Protein AF-A0A8B6DHK3-F1 (afdb_monomer_lite)

Foldseek 3Di:
DDADPDDAAWDWDADVVVGDIDTFHQDCVVVQVVVVVVVPQKDKDWDKHAGPDDDDPPDDRIDTDIDMHHPPDFLVVVLVVCLCVVQVVCCVVPVHQWDWDAPPDDVGDIDTAGSHDDAAEAELQVQLCVQLVHHAPQLLCLQPPVNLVVLVVSCVVVVQDFDPPSHSLRSSVSSCLVRPLCPQAYKYKHFFAFCLNPLFFDADPPGPRTGQWIFIHHRSDTDDIDGGTDPDVVSSVVSVVVVVD

InterPro domains:
  IPR004364 Aminoacyl-tRNA synthetase, class II (D/K/N) [PF00152] (4-244)
  IPR006195 Aminoacyl-tRNA synthetase, class II [PS50862] (1-115)
  IPR018149 Lysyl-tRNA synthetase, class II, C-terminal [PR00982] (3-19)
  IPR018149 Lysyl-tRNA synthetase, class II, C-terminal [PR00982] (32-45)
  IPR018149 Lysyl-tRNA synthetase, class II, C-terminal [PR00982] (50-67)
  IPR018149 Lysyl-tRNA synthetase, class II, C-terminal [PR00982] (186-202)
  IPR045864 Class II Aminoacyl-tRNA synthetase/Biotinyl protein ligase (BPL) and lipoyl protein ligase (LPL) [G3DSA:3.30.930.10] (1-245)
  IPR045864 Class II Aminoacyl-tRNA synthetase/Biotinyl protein ligase (BPL) and lipoyl protein ligase (LPL) [SSF55681] (2-244)

Radius of gyration: 19.18 Å; chains: 1; bounding box: 49×53×52 Å

Structure (mmCIF, N/CA/C/O backbone):
data_AF-A0A8B6DHK3-F1
#
_entry.id   AF-A0A8B6DHK3-F1
#
loop_
_atom_site.group_PDB
_atom_site.id
_atom_site.type_symbol
_atom_site.label_atom_id
_atom_site.label_alt_id
_atom_site.label_comp_id
_atom_site.label_asym_id
_atom_site.label_entity_id
_atom_site.label_seq_id
_atom_site.pdbx_PDB_ins_code
_atom_site.Cartn_x
_atom_site.Cartn_y
_atom_site.Cartn_z
_atom_site.occupancy
_atom_site.B_iso_or_equiv
_atom_site.auth_seq_id
_atom_site.auth_comp_id
_atom_site.auth_asym_id
_atom_site.auth_atom_id
_atom_site.pdbx_PDB_model_num
ATOM 1 N N . MET A 1 1 ? 12.744 -17.572 -12.619 1.00 61.03 1 MET A N 1
ATOM 2 C CA . MET A 1 1 ? 11.650 -16.570 -12.526 1.00 61.03 1 MET A CA 1
ATOM 3 C C . MET A 1 1 ? 11.929 -15.711 -11.301 1.00 61.03 1 MET A C 1
ATOM 5 O O . MET A 1 1 ? 12.320 -16.294 -10.306 1.00 61.03 1 MET A O 1
ATOM 9 N N . ILE A 1 2 ? 11.825 -14.382 -11.365 1.00 83.19 2 ILE A N 1
ATOM 10 C CA . ILE A 1 2 ? 12.210 -13.482 -10.256 1.00 83.19 2 ILE A CA 1
ATOM 11 C C . ILE A 1 2 ? 10.930 -12.988 -9.554 1.00 83.19 2 ILE A C 1
ATOM 13 O O . ILE A 1 2 ? 9.993 -12.613 -10.262 1.00 83.19 2 ILE A O 1
ATOM 17 N N . PRO A 1 3 ? 10.847 -12.990 -8.210 1.00 83.62 3 PRO A N 1
ATOM 18 C CA . PRO A 1 3 ? 9.704 -12.431 -7.494 1.00 83.62 3 PRO A CA 1
ATOM 19 C C . PRO A 1 3 ? 9.700 -10.899 -7.616 1.00 83.62 3 PRO A C 1
ATOM 21 O O . PRO A 1 3 ? 10.748 -10.262 -7.545 1.00 83.62 3 PRO A O 1
ATOM 24 N N . GLY A 1 4 ? 8.524 -10.304 -7.800 1.00 89.31 4 GLY A N 1
ATOM 25 C CA . GLY A 1 4 ? 8.347 -8.859 -7.950 1.00 89.31 4 GLY A CA 1
ATOM 26 C C . GLY A 1 4 ? 6.909 -8.438 -7.655 1.00 89.31 4 GLY A C 1
ATOM 27 O O . GLY A 1 4 ? 6.074 -9.287 -7.352 1.00 89.31 4 GLY A O 1
ATOM 28 N N . GLY A 1 5 ? 6.633 -7.134 -7.718 1.00 86.19 5 GLY A N 1
ATOM 29 C CA . GLY A 1 5 ? 5.327 -6.554 -7.360 1.00 86.19 5 GLY A CA 1
ATOM 30 C C . GLY A 1 5 ? 5.178 -6.178 -5.879 1.00 86.19 5 GLY A C 1
ATOM 31 O O . GLY A 1 5 ? 4.236 -5.511 -5.493 1.00 86.19 5 GLY A O 1
ATOM 32 N N . ALA A 1 6 ? 6.123 -6.559 -5.019 1.00 88.19 6 ALA A N 1
ATOM 33 C CA . ALA A 1 6 ? 6.160 -6.091 -3.636 1.00 88.19 6 ALA A CA 1
ATOM 34 C C . ALA A 1 6 ? 7.588 -6.129 -3.085 1.00 88.19 6 ALA A C 1
ATOM 36 O O . ALA A 1 6 ? 8.413 -6.942 -3.512 1.00 88.19 6 ALA A O 1
ATOM 37 N N . THR A 1 7 ? 7.868 -5.273 -2.102 1.00 87.88 7 THR A N 1
ATOM 38 C CA . THR A 1 7 ? 9.112 -5.318 -1.321 1.00 87.88 7 THR A CA 1
ATOM 39 C C . THR A 1 7 ? 8.941 -6.325 -0.187 1.00 87.88 7 THR A C 1
ATOM 41 O O . THR A 1 7 ? 8.488 -5.963 0.893 1.00 87.88 7 THR A O 1
ATOM 44 N N . ALA A 1 8 ? 9.275 -7.591 -0.436 1.00 90.81 8 ALA A N 1
ATOM 45 C CA . ALA A 1 8 ? 9.157 -8.661 0.552 1.00 90.81 8 ALA A CA 1
ATOM 46 C C . ALA A 1 8 ? 10.231 -9.734 0.354 1.00 90.81 8 ALA A C 1
ATOM 48 O O . ALA A 1 8 ? 10.734 -9.929 -0.757 1.00 90.81 8 ALA A O 1
ATOM 49 N N . LYS A 1 9 ? 10.570 -10.465 1.421 1.00 92.75 9 LYS A N 1
ATOM 50 C CA . LYS A 1 9 ? 11.506 -11.596 1.321 1.00 92.75 9 LYS A CA 1
ATOM 51 C C . LYS A 1 9 ? 10.775 -12.826 0.755 1.00 92.75 9 LYS A C 1
ATOM 53 O O . LYS A 1 9 ? 9.812 -13.278 1.369 1.00 92.75 9 LYS A O 1
ATOM 58 N N . PRO A 1 10 ? 11.202 -13.413 -0.377 1.00 96.19 10 PRO A N 1
ATOM 59 C CA . PRO A 1 10 ? 10.495 -14.538 -0.987 1.00 96.19 10 PRO A CA 1
ATOM 60 C C . PRO A 1 10 ? 10.858 -15.889 -0.344 1.00 96.19 10 PRO A C 1
ATOM 62 O O . PRO A 1 10 ? 11.936 -16.063 0.234 1.00 96.19 10 PRO A O 1
ATOM 65 N N . PHE A 1 11 ? 9.982 -16.883 -0.512 1.00 97.31 11 PHE A N 1
ATOM 66 C CA . PHE A 1 11 ? 10.352 -18.297 -0.374 1.00 97.31 11 PHE A CA 1
ATOM 67 C C . PHE A 1 11 ? 11.024 -18.796 -1.657 1.00 97.31 11 PHE A C 1
ATOM 69 O O . PHE A 1 11 ? 10.623 -18.402 -2.752 1.00 97.31 11 PHE A O 1
ATOM 76 N N . ILE A 1 12 ? 12.013 -19.680 -1.514 1.00 97.75 12 ILE A N 1
ATOM 77 C CA . ILE A 1 12 ? 12.798 -20.255 -2.615 1.00 97.75 12 ILE A CA 1
ATOM 78 C C . ILE A 1 12 ? 12.550 -21.765 -2.652 1.00 97.75 12 ILE A C 1
ATOM 80 O O . ILE A 1 12 ? 12.524 -22.411 -1.605 1.00 97.75 12 ILE A O 1
ATOM 84 N N . THR A 1 13 ? 12.363 -22.319 -3.845 1.00 97.69 13 THR A N 1
ATOM 85 C CA . THR A 1 13 ? 12.215 -23.757 -4.105 1.00 97.69 13 THR A CA 1
ATOM 86 C C . THR A 1 13 ? 12.978 -24.144 -5.375 1.00 97.69 13 THR A C 1
ATOM 88 O O . THR A 1 13 ? 13.437 -23.269 -6.105 1.00 97.69 13 THR A O 1
ATOM 91 N N . HIS A 1 14 ? 13.110 -25.439 -5.658 1.00 98.00 14 HIS A N 1
ATOM 92 C CA . HIS A 1 14 ? 13.874 -25.952 -6.796 1.00 98.00 14 HIS A CA 1
ATOM 93 C C . HIS A 1 14 ? 13.017 -26.856 -7.687 1.00 98.00 14 HIS A C 1
ATOM 95 O O . HIS A 1 14 ? 12.306 -27.734 -7.197 1.00 98.00 14 HIS A O 1
ATOM 101 N N . HIS A 1 15 ? 13.089 -26.657 -9.004 1.00 97.94 15 HIS A N 1
ATOM 102 C CA . HIS A 1 15 ? 12.425 -27.518 -9.979 1.00 97.94 15 HIS A CA 1
ATOM 103 C C . HIS A 1 15 ? 13.409 -28.559 -10.524 1.00 97.94 15 HIS A C 1
ATOM 105 O O . HIS A 1 15 ? 14.250 -28.222 -11.352 1.00 97.94 15 HIS A O 1
ATOM 111 N N . ASN A 1 16 ? 13.247 -29.830 -10.140 1.00 98.06 16 ASN A N 1
ATOM 112 C CA . ASN A 1 16 ? 1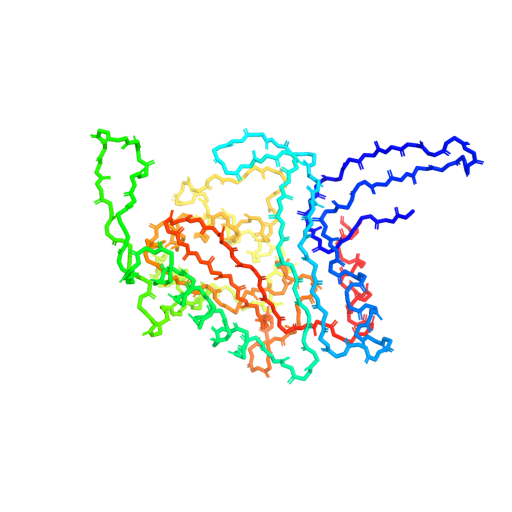4.187 -30.911 -10.477 1.00 98.06 16 ASN A CA 1
ATOM 113 C C . ASN A 1 16 ? 14.428 -31.072 -11.990 1.00 98.06 16 ASN A C 1
ATOM 115 O O . ASN A 1 16 ? 15.571 -31.026 -12.430 1.00 98.06 16 ASN A O 1
ATOM 119 N N . ASP A 1 17 ? 13.367 -31.199 -12.797 1.00 98.06 17 ASP A N 1
ATOM 120 C CA . ASP A 1 17 ? 13.539 -31.494 -14.233 1.00 98.06 17 ASP A CA 1
ATOM 121 C C . ASP A 1 17 ? 14.140 -30.327 -15.032 1.00 98.06 17 ASP A C 1
ATOM 123 O O . ASP A 1 17 ? 14.891 -30.539 -15.981 1.00 98.06 17 ASP A O 1
ATOM 127 N N . LEU A 1 18 ? 13.816 -29.086 -14.651 1.00 97.25 18 LEU A N 1
ATOM 12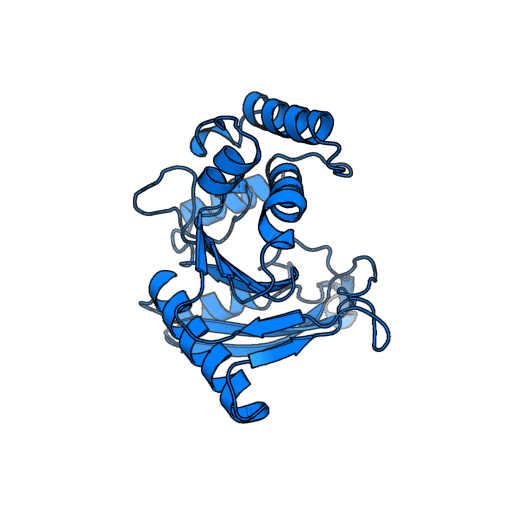8 C CA . LEU A 1 18 ? 14.346 -27.870 -15.276 1.00 97.25 18 LEU A CA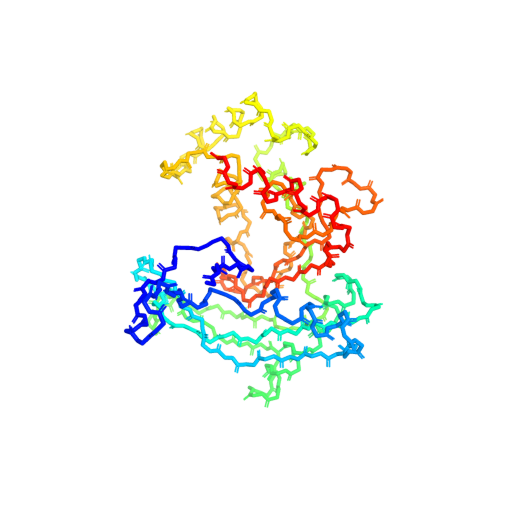 1
ATOM 129 C C . LEU A 1 18 ? 15.673 -27.419 -14.654 1.00 97.25 18 LEU A C 1
ATOM 131 O O . LEU A 1 18 ? 16.282 -26.479 -15.161 1.00 97.25 18 LEU A O 1
ATOM 135 N N . ASN A 1 19 ? 16.101 -28.073 -13.569 1.00 96.94 19 ASN A N 1
ATOM 136 C CA . ASN A 1 19 ? 17.300 -27.770 -12.795 1.00 96.94 19 ASN A CA 1
ATOM 137 C C . ASN A 1 19 ? 17.470 -26.262 -12.531 1.00 96.94 19 ASN A C 1
ATOM 139 O O . ASN A 1 19 ? 18.494 -25.661 -12.865 1.00 96.94 19 ASN A O 1
ATOM 143 N N . MET A 1 20 ? 16.431 -25.627 -11.984 1.00 97.62 20 MET A N 1
ATOM 144 C CA . MET A 1 20 ? 16.441 -24.190 -11.711 1.00 97.62 20 MET A CA 1
ATOM 145 C C . MET A 1 20 ? 15.669 -23.826 -10.447 1.00 97.62 20 MET A C 1
ATOM 147 O O . MET A 1 20 ? 14.660 -24.453 -10.109 1.00 97.62 20 MET A O 1
ATOM 151 N N . ASP A 1 21 ? 16.115 -22.754 -9.797 1.00 97.69 21 ASP A N 1
ATOM 152 C CA . ASP A 1 21 ? 15.425 -22.194 -8.643 1.00 97.69 21 ASP A CA 1
ATOM 153 C C . ASP A 1 21 ? 14.210 -21.362 -9.070 1.00 97.69 21 ASP A C 1
ATOM 155 O O . ASP A 1 21 ? 14.213 -20.598 -10.047 1.00 97.69 21 ASP A O 1
ATOM 159 N N . LEU A 1 22 ? 13.148 -21.519 -8.293 1.00 97.69 22 LEU A N 1
ATOM 160 C CA . LEU A 1 22 ? 11.893 -20.803 -8.400 1.00 97.69 22 LEU A CA 1
ATOM 161 C C . LEU A 1 22 ? 11.585 -20.114 -7.078 1.00 97.69 22 LEU A C 1
ATOM 163 O O . LEU A 1 22 ? 12.048 -20.506 -6.009 1.00 97.69 22 LEU A O 1
ATOM 167 N N . TYR A 1 23 ? 10.760 -19.082 -7.165 1.00 97.94 23 TYR A N 1
ATOM 168 C CA . TYR A 1 23 ? 10.360 -18.288 -6.020 1.00 97.94 23 TYR A CA 1
ATOM 169 C C . TYR A 1 23 ? 8.845 -18.290 -5.938 1.00 97.94 23 TYR A C 1
ATOM 171 O O . TYR A 1 23 ? 8.166 -18.120 -6.954 1.00 97.94 23 TYR A O 1
ATOM 179 N N . MET A 1 24 ? 8.318 -18.458 -4.730 1.00 97.94 24 MET A N 1
ATOM 180 C CA . MET A 1 24 ? 6.892 -18.255 -4.499 1.00 97.94 24 MET A CA 1
ATOM 181 C C . MET A 1 24 ? 6.584 -16.765 -4.649 1.00 97.94 24 MET A C 1
ATOM 183 O O . MET A 1 24 ? 7.363 -15.916 -4.207 1.00 97.94 24 MET A O 1
ATOM 187 N N . ARG A 1 25 ? 5.469 -16.437 -5.307 1.00 97.69 25 ARG A N 1
ATOM 188 C CA . ARG A 1 25 ? 5.118 -15.042 -5.596 1.00 97.69 25 ARG A CA 1
ATOM 189 C C . ARG A 1 25 ? 4.855 -14.246 -4.315 1.00 97.69 25 ARG A C 1
ATOM 191 O O . ARG A 1 25 ? 4.236 -14.752 -3.379 1.00 97.69 25 ARG A O 1
ATOM 198 N N . VAL A 1 26 ? 5.270 -12.983 -4.334 1.00 97.44 26 VAL A N 1
ATOM 199 C CA . VAL A 1 26 ? 4.975 -11.995 -3.282 1.00 97.44 26 VAL A CA 1
ATOM 200 C C . VAL A 1 26 ? 3.795 -11.084 -3.652 1.00 97.44 26 VAL A C 1
ATOM 202 O O . VAL A 1 26 ? 3.167 -10.537 -2.749 1.00 97.44 26 VAL A O 1
ATOM 205 N N . ALA A 1 27 ? 3.511 -10.948 -4.955 1.00 97.88 27 ALA A N 1
ATOM 206 C CA . ALA A 1 27 ? 2.349 -10.288 -5.553 1.00 97.88 27 ALA A CA 1
ATOM 207 C C . ALA A 1 27 ? 2.187 -10.732 -7.034 1.00 97.88 27 ALA A C 1
ATOM 209 O O . ALA A 1 27 ? 3.185 -11.103 -7.668 1.00 97.88 27 ALA A O 1
ATOM 210 N N . PRO A 1 28 ? 0.970 -10.720 -7.614 1.00 98.25 28 PRO A N 1
ATOM 211 C CA . PRO A 1 28 ? 0.718 -10.938 -9.040 1.00 98.25 28 PRO A CA 1
ATOM 212 C C . PRO A 1 28 ? 0.874 -9.680 -9.920 1.00 98.25 28 PRO A C 1
ATOM 214 O O . PRO A 1 28 ? 0.887 -9.823 -11.144 1.00 98.25 28 PRO A O 1
ATOM 217 N N . GLU A 1 29 ? 1.029 -8.484 -9.341 1.00 98.25 29 GLU A N 1
ATOM 218 C CA . GLU A 1 29 ? 1.117 -7.171 -10.012 1.00 98.25 29 GLU A CA 1
ATOM 219 C C . GLU A 1 29 ? 1.762 -7.161 -11.411 1.00 98.25 29 GLU A C 1
ATOM 221 O O . GLU A 1 29 ? 1.163 -6.689 -12.383 1.00 98.25 29 GLU A O 1
ATOM 226 N N . LEU A 1 30 ? 2.996 -7.664 -11.549 1.00 97.38 30 LEU A N 1
ATOM 227 C CA . LEU A 1 30 ? 3.727 -7.570 -12.819 1.00 97.38 30 LEU A CA 1
ATOM 228 C C . LEU A 1 30 ? 3.030 -8.357 -13.938 1.00 97.38 30 LEU A C 1
ATOM 230 O O . LEU A 1 30 ? 3.028 -7.920 -15.088 1.00 97.38 30 LEU A O 1
ATOM 234 N N . TYR A 1 31 ? 2.413 -9.493 -13.606 1.00 98.31 31 TYR A N 1
ATOM 235 C CA . TYR A 1 31 ? 1.660 -10.301 -14.562 1.00 98.31 31 TYR A CA 1
ATOM 236 C C . TYR A 1 31 ? 0.355 -9.627 -14.963 1.00 98.31 31 TYR A C 1
ATOM 238 O O . TYR A 1 31 ? 0.039 -9.579 -16.150 1.00 98.31 31 TYR A O 1
ATOM 246 N N . LEU A 1 32 ? -0.367 -9.050 -14.002 1.00 98.50 32 LEU A N 1
ATOM 247 C CA . LEU A 1 32 ? -1.616 -8.348 -14.283 1.00 98.50 32 LEU A CA 1
ATOM 248 C C . LEU A 1 32 ? -1.377 -7.131 -15.191 1.00 98.50 32 LEU A C 1
ATOM 250 O O . LEU A 1 32 ? -2.106 -6.947 -16.165 1.00 98.50 32 LEU A O 1
ATOM 254 N N . LYS A 1 33 ? -0.281 -6.384 -14.992 1.00 98.12 33 LYS A N 1
ATOM 255 C CA . LYS A 1 33 ? 0.143 -5.333 -15.935 1.00 98.12 33 LYS A CA 1
ATOM 256 C C . LYS A 1 33 ? 0.448 -5.858 -17.335 1.00 98.12 33 LYS A C 1
ATOM 258 O O . LYS A 1 33 ? 0.070 -5.218 -18.313 1.00 98.12 33 LYS A O 1
ATOM 263 N N . MET A 1 34 ? 1.110 -7.011 -17.460 1.00 98.44 34 MET A N 1
ATOM 264 C CA . MET A 1 34 ? 1.367 -7.619 -18.772 1.00 98.44 34 MET A CA 1
ATOM 265 C C . MET A 1 34 ? 0.069 -8.014 -19.494 1.00 98.44 34 MET A C 1
ATOM 267 O O . MET A 1 34 ? -0.007 -7.861 -20.711 1.00 98.44 34 MET A O 1
ATOM 271 N N . LEU A 1 35 ? -0.966 -8.458 -18.770 1.00 98.75 35 LEU A N 1
ATOM 272 C CA . LEU A 1 35 ? -2.288 -8.726 -19.356 1.00 98.75 35 LEU A CA 1
ATOM 273 C C . LEU A 1 35 ? -2.958 -7.445 -19.870 1.00 98.75 35 LEU A C 1
ATOM 275 O O . LEU A 1 35 ? -3.509 -7.449 -20.971 1.00 98.75 35 LEU A O 1
ATOM 279 N N . VAL A 1 36 ? -2.854 -6.341 -19.123 1.00 98.62 36 VAL A N 1
ATOM 280 C CA . VAL A 1 36 ? -3.343 -5.026 -19.574 1.00 98.62 36 VAL A CA 1
ATOM 281 C C . VAL A 1 36 ? -2.598 -4.567 -20.830 1.00 98.62 36 VAL A C 1
ATOM 283 O O . VAL A 1 36 ? -3.234 -4.141 -21.789 1.00 98.62 36 VAL A O 1
ATOM 286 N N . VAL A 1 37 ? -1.269 -4.731 -20.887 1.00 98.25 37 VAL A N 1
ATOM 287 C CA . VAL A 1 37 ? -0.482 -4.487 -22.116 1.00 98.25 37 VAL A CA 1
ATOM 288 C C . VAL A 1 37 ? -0.978 -5.357 -23.278 1.00 98.25 37 VAL A C 1
ATOM 290 O O . VAL A 1 37 ? -1.020 -4.895 -24.415 1.00 98.25 37 VAL A O 1
ATOM 293 N N . GLY A 1 38 ? -1.389 -6.595 -22.995 1.00 98.50 38 GLY A N 1
ATOM 294 C CA . GLY A 1 38 ? -1.998 -7.514 -23.958 1.00 98.50 38 GLY A CA 1
ATOM 295 C C . GLY A 1 38 ? -3.417 -7.144 -24.414 1.00 98.50 38 GLY A C 1
ATOM 296 O O . GLY A 1 38 ? -3.973 -7.856 -25.247 1.00 98.50 38 GLY A O 1
ATOM 297 N N . GLY A 1 39 ? -4.003 -6.057 -23.900 1.00 98.31 39 GLY A N 1
ATOM 298 C CA . GLY A 1 39 ? -5.329 -5.561 -24.281 1.00 98.31 39 GLY A CA 1
ATOM 299 C C . GLY A 1 39 ? -6.472 -5.996 -23.359 1.00 98.31 39 GLY A C 1
ATOM 300 O O . GLY A 1 39 ? -7.636 -5.786 -23.693 1.00 98.31 39 GLY A O 1
ATOM 301 N N . MET A 1 40 ? -6.180 -6.609 -22.207 1.00 98.56 40 MET A N 1
ATOM 302 C CA . MET A 1 40 ? -7.197 -6.901 -21.192 1.00 98.56 40 MET A CA 1
ATOM 303 C C . MET A 1 40 ? -7.362 -5.701 -20.255 1.00 98.56 40 MET A C 1
ATOM 305 O O . MET A 1 40 ? -6.731 -5.636 -19.204 1.00 98.56 40 MET A O 1
ATOM 309 N N . ASP A 1 41 ? -8.226 -4.754 -20.627 1.00 98.62 41 ASP A N 1
ATOM 310 C CA . ASP A 1 41 ? -8.368 -3.460 -19.935 1.00 98.62 41 ASP A CA 1
ATOM 311 C C . ASP A 1 41 ? -8.730 -3.556 -18.448 1.00 98.62 41 ASP A C 1
ATOM 313 O O . ASP A 1 41 ? -8.465 -2.628 -17.687 1.00 98.62 41 ASP A O 1
ATOM 317 N N . ARG A 1 42 ? -9.382 -4.640 -18.018 1.00 98.69 42 ARG A N 1
ATOM 318 C CA . ARG A 1 42 ? -9.773 -4.852 -16.620 1.00 98.69 42 ARG A CA 1
ATOM 319 C C . ARG A 1 42 ? -9.532 -6.298 -16.234 1.00 98.69 42 ARG A C 1
ATOM 321 O O . ARG A 1 42 ? -10.181 -7.196 -16.766 1.00 98.69 42 ARG A O 1
ATOM 328 N N . VAL A 1 43 ? -8.620 -6.510 -15.297 1.00 98.75 43 VAL A N 1
ATOM 329 C CA . VAL A 1 43 ? -8.271 -7.834 -14.772 1.00 98.75 43 VAL A CA 1
ATOM 330 C C . VAL A 1 43 ? -8.246 -7.787 -13.256 1.00 98.75 43 VAL A C 1
ATOM 332 O O . VAL A 1 43 ? -7.904 -6.759 -12.679 1.00 98.75 43 VAL A O 1
ATOM 335 N N . TYR A 1 44 ? -8.601 -8.891 -12.609 1.00 98.81 44 TYR A N 1
ATOM 336 C CA . TYR A 1 44 ? -8.418 -9.052 -11.175 1.00 98.81 44 TYR A CA 1
ATOM 337 C C . TYR A 1 44 ? -8.039 -10.492 -10.844 1.00 98.81 44 TYR A C 1
ATOM 339 O O . TYR A 1 44 ? -8.375 -11.417 -11.585 1.00 98.81 44 TYR A O 1
ATOM 347 N N . GLU A 1 45 ? -7.364 -10.678 -9.718 1.00 98.81 45 GLU A N 1
ATOM 348 C CA . GLU A 1 45 ? -7.076 -11.985 -9.149 1.00 98.81 45 GLU A CA 1
ATOM 349 C C . GLU A 1 45 ? -7.294 -11.947 -7.634 1.00 98.81 45 GLU A C 1
ATOM 351 O O . GLU A 1 45 ? -6.787 -11.059 -6.950 1.00 98.81 45 GLU A O 1
ATOM 356 N N . ILE A 1 46 ? -8.017 -12.941 -7.110 1.00 98.81 46 ILE A N 1
ATOM 357 C CA . ILE A 1 46 ? -8.052 -13.245 -5.677 1.00 98.81 46 ILE A CA 1
ATOM 358 C C . ILE A 1 46 ? -7.209 -14.496 -5.460 1.00 98.81 46 ILE A C 1
ATOM 360 O O . ILE A 1 46 ? -7.552 -15.566 -5.965 1.00 98.81 46 ILE A O 1
ATOM 364 N N . GLY A 1 47 ? -6.107 -14.381 -4.723 1.00 98.56 47 GLY A N 1
ATOM 365 C CA . GLY A 1 47 ? -5.153 -15.480 -4.622 1.00 98.56 47 GLY A CA 1
ATOM 366 C C . GLY A 1 47 ? -4.175 -15.372 -3.461 1.00 98.56 47 GLY A C 1
ATOM 367 O O . GLY A 1 47 ? -4.058 -14.340 -2.802 1.00 98.56 47 GLY A O 1
ATOM 368 N N . ARG A 1 48 ? -3.468 -16.480 -3.212 1.00 98.56 48 ARG A N 1
ATOM 369 C CA . ARG A 1 48 ? -2.453 -16.588 -2.158 1.00 98.56 48 ARG A CA 1
ATOM 370 C C . ARG A 1 48 ? -1.162 -15.874 -2.566 1.00 98.56 48 ARG A C 1
ATOM 372 O O . ARG A 1 48 ? -0.704 -16.051 -3.698 1.00 98.56 48 ARG A O 1
ATOM 379 N N . GLN A 1 49 ? -0.580 -15.130 -1.634 1.00 98.44 49 GLN A N 1
ATOM 380 C CA . GLN A 1 49 ? 0.763 -14.550 -1.690 1.00 98.44 49 GLN A CA 1
ATOM 381 C C . GLN A 1 49 ? 1.619 -15.168 -0.585 1.00 98.44 49 GLN A C 1
ATOM 383 O O . GLN A 1 49 ? 1.075 -15.618 0.425 1.00 98.44 49 GLN A O 1
ATOM 388 N N . PHE A 1 50 ? 2.939 -15.188 -0.769 1.00 98.31 50 PHE A N 1
ATOM 389 C CA . PHE A 1 50 ? 3.868 -15.841 0.151 1.00 98.31 50 PHE A CA 1
ATOM 390 C C . PHE A 1 50 ? 5.015 -14.900 0.519 1.00 98.31 50 PHE A C 1
ATOM 392 O O . PHE A 1 50 ? 5.735 -14.428 -0.362 1.00 98.31 50 PHE A O 1
ATOM 399 N N . ARG A 1 51 ? 5.219 -14.651 1.816 1.00 97.81 51 ARG A N 1
ATOM 400 C CA . ARG A 1 51 ? 6.311 -13.816 2.338 1.00 97.81 51 ARG A CA 1
ATOM 401 C C . ARG A 1 51 ? 7.055 -14.554 3.446 1.00 97.81 51 ARG A C 1
ATOM 403 O O . ARG A 1 51 ? 6.463 -15.011 4.418 1.00 97.81 51 ARG A O 1
ATOM 410 N N . ASN A 1 52 ? 8.365 -14.689 3.283 1.00 96.44 52 ASN A N 1
ATOM 411 C CA . ASN A 1 52 ? 9.262 -15.366 4.216 1.00 96.44 52 ASN A CA 1
ATOM 412 C C . ASN A 1 52 ? 9.719 -14.388 5.309 1.00 96.44 52 ASN A C 1
ATOM 414 O O . ASN A 1 52 ? 10.883 -13.980 5.370 1.00 96.44 52 ASN A O 1
ATOM 418 N N . GLU A 1 53 ? 8.752 -13.960 6.112 1.00 92.19 53 GLU A N 1
ATOM 419 C CA . GLU A 1 53 ? 8.867 -12.920 7.135 1.00 92.19 53 GLU A CA 1
ATOM 420 C C . GLU A 1 53 ? 8.431 -13.463 8.509 1.00 92.19 53 GLU A C 1
ATOM 422 O O . GLU A 1 53 ? 8.120 -14.647 8.654 1.00 92.19 53 GLU A O 1
ATOM 427 N N . GLY A 1 54 ? 8.495 -12.621 9.543 1.00 91.50 54 GLY A N 1
ATOM 428 C CA . GLY A 1 54 ? 8.046 -12.986 10.888 1.00 91.50 54 GLY A CA 1
ATOM 429 C C . GLY A 1 54 ? 6.525 -13.146 10.974 1.00 91.50 54 GLY A C 1
ATOM 430 O O . GLY A 1 54 ? 5.792 -12.634 10.133 1.00 91.50 54 GLY A O 1
ATOM 431 N N . ILE A 1 55 ? 6.066 -13.850 12.009 1.00 96.50 55 ILE A N 1
ATOM 432 C CA . ILE A 1 55 ? 4.641 -14.013 12.322 1.00 96.50 55 ILE A CA 1
ATOM 433 C C . ILE A 1 55 ? 4.288 -13.074 13.474 1.00 96.50 55 ILE A C 1
ATOM 435 O O . ILE A 1 55 ? 4.979 -13.067 14.494 1.00 96.50 55 ILE A O 1
ATOM 439 N N . ASP A 1 56 ? 3.200 -12.325 13.323 1.00 94.50 56 ASP A N 1
ATOM 440 C CA . ASP A 1 56 ? 2.598 -11.513 14.382 1.00 94.50 56 ASP A CA 1
ATOM 441 C C . ASP A 1 56 ? 1.064 -11.483 14.236 1.00 94.50 56 ASP A C 1
ATOM 443 O O . ASP A 1 56 ? 0.490 -12.273 13.489 1.00 94.50 56 ASP A O 1
ATOM 447 N N . LEU A 1 57 ? 0.381 -10.594 14.965 1.00 94.75 57 LEU A N 1
ATOM 448 C CA . LEU A 1 57 ? -1.086 -10.481 14.957 1.00 94.75 57 LEU A CA 1
ATOM 449 C C . LEU A 1 57 ? -1.686 -10.161 13.576 1.00 94.75 57 LEU A C 1
ATOM 451 O O . LEU A 1 57 ? -2.881 -10.357 13.369 1.00 94.75 57 LEU A O 1
ATOM 455 N N . THR A 1 58 ? -0.878 -9.644 12.654 1.00 94.00 58 THR A N 1
ATOM 456 C CA . THR A 1 58 ? -1.286 -9.172 11.326 1.00 94.00 58 THR A CA 1
ATOM 457 C C . THR A 1 58 ? -0.519 -9.826 10.177 1.00 94.00 58 THR A C 1
ATOM 459 O O . THR A 1 58 ? -0.907 -9.657 9.024 1.00 94.00 58 THR A O 1
ATOM 462 N N . HIS A 1 59 ? 0.523 -10.611 10.465 1.00 96.56 59 HIS A N 1
ATOM 463 C CA . HIS A 1 59 ? 1.372 -11.237 9.453 1.00 96.56 59 HIS A CA 1
ATOM 464 C C . HIS A 1 59 ? 1.346 -12.764 9.549 1.00 96.56 59 HIS A C 1
ATOM 466 O O . HIS A 1 59 ? 1.752 -13.352 10.551 1.00 96.56 59 HIS A O 1
ATOM 472 N N . ASN A 1 60 ? 0.920 -13.406 8.457 1.00 97.31 60 ASN A N 1
ATOM 473 C CA . ASN A 1 60 ? 1.047 -14.845 8.237 1.00 97.31 60 ASN A CA 1
ATOM 474 C C . ASN A 1 60 ? 1.917 -15.096 6.988 1.00 97.31 60 ASN A C 1
ATOM 476 O O . ASN A 1 60 ? 1.792 -14.338 6.022 1.00 97.31 60 ASN A O 1
ATOM 480 N N . PRO A 1 61 ? 2.757 -16.153 6.941 1.00 97.19 61 PRO A N 1
ATOM 481 C CA . PRO A 1 61 ? 3.678 -16.375 5.819 1.00 97.19 61 PRO A CA 1
ATOM 482 C C . PRO A 1 61 ? 2.983 -16.605 4.475 1.00 97.19 61 PRO A C 1
ATOM 484 O O . PRO A 1 61 ? 3.590 -16.436 3.417 1.00 97.19 61 PRO A O 1
ATOM 487 N N . GLU A 1 62 ? 1.706 -16.978 4.514 1.00 98.12 62 GLU A N 1
ATOM 488 C CA . GLU A 1 62 ? 0.831 -17.005 3.354 1.00 98.12 62 GLU A CA 1
ATOM 489 C C . GLU A 1 62 ? -0.485 -16.264 3.638 1.00 98.12 62 GLU A C 1
ATOM 491 O O . GLU A 1 62 ? -1.103 -16.436 4.685 1.00 98.12 62 GLU A O 1
ATOM 496 N N . PHE A 1 63 ? -0.942 -15.424 2.720 1.00 98.50 63 PHE A N 1
ATOM 497 C CA . PHE A 1 63 ? -2.148 -14.610 2.922 1.00 98.50 63 PHE A CA 1
ATOM 498 C C . PHE A 1 63 ? -2.846 -14.337 1.595 1.00 98.50 63 PHE A C 1
ATOM 500 O O . PHE A 1 63 ? -2.269 -14.526 0.525 1.00 98.50 63 PHE A O 1
ATOM 507 N N . THR A 1 64 ? -4.118 -13.957 1.649 1.00 98.69 64 THR A N 1
ATOM 508 C CA . THR A 1 64 ? -4.937 -13.780 0.445 1.00 98.69 64 THR A CA 1
ATOM 509 C C . THR A 1 64 ? -5.087 -12.302 0.134 1.00 98.69 64 THR A C 1
ATOM 511 O O . THR A 1 64 ? -5.462 -11.530 1.012 1.00 98.69 64 THR A O 1
ATOM 514 N N . THR A 1 65 ? -4.828 -11.925 -1.114 1.00 98.81 65 THR A N 1
ATOM 515 C CA . THR A 1 65 ? -5.068 -10.571 -1.625 1.00 98.81 65 THR A CA 1
ATOM 516 C C . THR A 1 65 ? -6.079 -10.610 -2.761 1.00 98.81 65 THR A C 1
ATOM 518 O O . THR A 1 65 ? -6.270 -11.649 -3.396 1.00 98.81 65 THR A O 1
ATOM 521 N N . CYS A 1 66 ? -6.730 -9.472 -2.999 1.00 98.75 66 CYS A N 1
ATOM 522 C CA . CYS A 1 66 ? -7.461 -9.185 -4.224 1.00 98.75 66 CYS A CA 1
ATOM 523 C C . CYS A 1 66 ? -6.739 -8.033 -4.923 1.00 98.75 66 CYS A C 1
ATOM 525 O O . CYS A 1 66 ? -6.784 -6.907 -4.436 1.00 98.75 66 CYS A O 1
ATOM 527 N N . GLU A 1 67 ? -6.089 -8.306 -6.050 1.00 98.81 67 GLU A N 1
ATOM 528 C CA . GLU A 1 67 ? -5.455 -7.275 -6.875 1.00 98.81 67 GLU A CA 1
ATOM 529 C C . GLU A 1 67 ? -6.245 -7.106 -8.164 1.00 98.81 67 GLU A C 1
ATOM 531 O O . GLU A 1 67 ? -6.616 -8.094 -8.795 1.00 98.81 67 GLU A O 1
ATOM 536 N N . PHE A 1 68 ? -6.506 -5.861 -8.560 1.00 98.75 68 PHE A N 1
ATOM 537 C CA . PHE A 1 68 ? -7.124 -5.554 -9.842 1.00 98.75 68 PHE A CA 1
ATOM 538 C C . PHE A 1 68 ? -6.385 -4.425 -10.548 1.00 98.75 68 PHE A C 1
ATOM 540 O O . PHE A 1 68 ? -5.830 -3.532 -9.916 1.00 98.75 68 PHE A O 1
ATOM 547 N N . TYR A 1 69 ? -6.414 -4.471 -11.874 1.00 98.81 69 TYR A N 1
ATOM 548 C CA . TYR A 1 69 ? -5.828 -3.469 -12.750 1.00 98.81 69 TYR A CA 1
ATOM 549 C C . TYR A 1 69 ? -6.900 -2.975 -13.704 1.00 98.81 69 TYR A C 1
ATOM 551 O O . TYR A 1 69 ? -7.682 -3.766 -14.238 1.00 98.81 69 TYR A O 1
ATOM 559 N N . MET A 1 70 ? -6.940 -1.661 -13.902 1.00 98.81 70 MET A N 1
ATOM 560 C CA . MET A 1 70 ? -7.962 -0.987 -14.690 1.00 98.81 70 MET A CA 1
ATOM 561 C C . MET A 1 70 ? -7.305 0.046 -15.602 1.00 98.81 70 MET A C 1
ATOM 563 O O . MET A 1 70 ? -6.832 1.086 -15.149 1.00 98.81 70 MET A O 1
ATOM 567 N N . ALA A 1 71 ? -7.268 -0.246 -16.900 1.00 98.69 71 ALA A N 1
ATOM 568 C CA . ALA A 1 71 ? -6.810 0.686 -17.914 1.00 98.69 71 ALA A CA 1
ATOM 569 C C . ALA A 1 71 ? -7.652 1.970 -17.885 1.00 98.69 71 ALA A C 1
ATOM 571 O O . ALA A 1 71 ? -8.857 1.941 -17.621 1.00 98.69 71 ALA A O 1
ATOM 572 N N . TYR A 1 72 ? -6.997 3.090 -18.192 1.00 98.44 72 TYR A N 1
ATOM 573 C CA . TYR A 1 72 ? -7.589 4.432 -18.259 1.00 98.44 72 TYR A CA 1
ATOM 574 C C . TYR A 1 72 ? -8.084 5.020 -16.927 1.00 98.44 72 TYR A C 1
ATOM 576 O O . TYR A 1 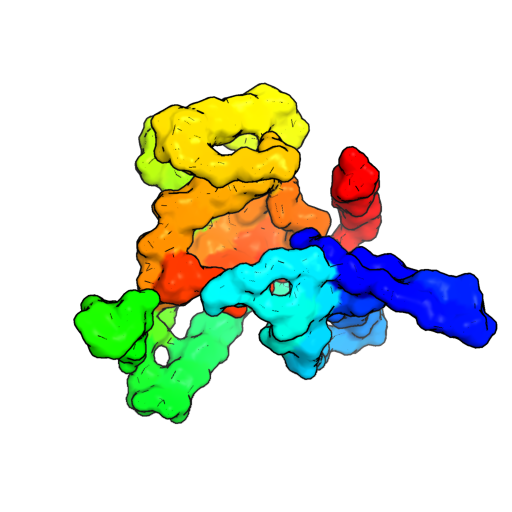72 ? -8.649 6.109 -16.949 1.00 98.44 72 TYR A O 1
ATOM 584 N N . ALA A 1 73 ? -7.853 4.346 -15.797 1.00 98.75 73 ALA A N 1
ATOM 585 C CA . ALA A 1 73 ? -8.104 4.883 -14.463 1.00 98.75 73 ALA A CA 1
ATOM 586 C C . ALA A 1 73 ? -6.830 5.484 -13.851 1.00 98.75 73 ALA A C 1
ATOM 588 O O . ALA A 1 73 ? -5.714 5.037 -14.142 1.00 98.75 73 ALA A O 1
ATOM 589 N N . ASP A 1 74 ? -6.999 6.471 -12.975 1.00 98.75 74 ASP A N 1
ATOM 590 C CA . ASP A 1 74 ? -5.952 6.947 -12.071 1.00 98.75 74 ASP A CA 1
ATOM 591 C C . ASP A 1 74 ? -6.302 6.670 -10.597 1.00 98.75 74 ASP A C 1
ATOM 593 O O . ASP A 1 74 ? -7.377 6.168 -10.260 1.00 98.75 74 ASP A O 1
ATOM 597 N N . TYR A 1 75 ? -5.374 6.960 -9.684 1.00 98.44 75 TYR A N 1
ATOM 598 C CA . TYR A 1 75 ? -5.570 6.689 -8.257 1.00 98.44 75 TYR A CA 1
ATOM 599 C C . TYR A 1 75 ? -6.773 7.425 -7.624 1.00 98.44 75 TYR A C 1
ATOM 601 O O . TYR A 1 75 ? -7.281 6.976 -6.596 1.00 98.44 75 TYR A O 1
ATOM 609 N N . GLN A 1 76 ? -7.261 8.526 -8.214 1.00 98.50 76 GLN A N 1
ATOM 610 C CA . GLN A 1 76 ? -8.473 9.209 -7.747 1.00 98.50 76 GLN A CA 1
ATOM 611 C C . GLN A 1 76 ? -9.713 8.372 -8.049 1.00 98.50 76 GLN A C 1
ATOM 613 O O . GLN A 1 76 ? -10.575 8.231 -7.179 1.00 98.50 76 GLN A O 1
ATOM 618 N N . ASP A 1 77 ? -9.768 7.761 -9.236 1.00 98.75 77 ASP A N 1
ATOM 619 C CA . ASP A 1 77 ? -10.818 6.800 -9.582 1.00 98.75 77 ASP A CA 1
ATOM 620 C C . ASP A 1 77 ? -10.791 5.615 -8.610 1.00 98.75 77 ASP A C 1
ATOM 622 O O . ASP A 1 77 ? -11.832 5.192 -8.104 1.00 98.75 77 ASP A O 1
ATOM 626 N N . LEU A 1 78 ? -9.592 5.123 -8.274 1.00 98.69 78 LEU A N 1
ATOM 627 C CA . LEU A 1 78 ? -9.431 4.016 -7.330 1.00 98.69 78 LEU A CA 1
ATOM 628 C C . LEU A 1 78 ? -9.900 4.367 -5.912 1.00 98.69 78 LEU A C 1
ATOM 630 O O . LEU A 1 78 ? -10.451 3.491 -5.245 1.00 98.69 78 LEU A O 1
ATOM 634 N N . MET A 1 79 ? -9.770 5.619 -5.450 1.00 98.62 79 MET A N 1
ATOM 635 C CA . MET A 1 79 ? -10.368 6.039 -4.170 1.00 98.62 79 MET A CA 1
ATOM 636 C C . MET A 1 79 ? -11.893 5.957 -4.205 1.00 98.62 79 MET A C 1
ATOM 638 O O . MET A 1 79 ? -12.488 5.437 -3.266 1.00 98.62 79 MET A O 1
ATOM 642 N N . VAL A 1 80 ? -12.528 6.413 -5.289 1.00 98.62 80 VAL A N 1
ATOM 643 C CA . VAL A 1 80 ? -13.994 6.363 -5.438 1.00 98.62 80 VAL A CA 1
ATOM 644 C C . VAL A 1 80 ? -14.489 4.916 -5.502 1.00 98.62 80 VAL A C 1
ATOM 646 O O . VAL A 1 80 ? -15.459 4.555 -4.832 1.00 98.62 80 VAL A O 1
ATOM 649 N N . ILE A 1 81 ? -13.801 4.065 -6.270 1.00 98.69 81 ILE A N 1
ATOM 650 C CA . ILE A 1 81 ? -14.098 2.627 -6.347 1.00 98.69 81 ILE A CA 1
ATOM 651 C C . ILE A 1 81 ? -13.938 1.981 -4.969 1.00 98.69 81 ILE A C 1
ATOM 653 O O . ILE A 1 81 ? -14.805 1.217 -4.550 1.00 98.69 81 ILE A O 1
ATOM 657 N N . THR A 1 82 ? -12.871 2.321 -4.246 1.00 98.69 82 THR A N 1
ATOM 658 C CA . THR A 1 82 ? -12.599 1.800 -2.903 1.00 98.69 82 THR A CA 1
ATOM 659 C C . THR A 1 82 ? -13.675 2.215 -1.904 1.00 98.69 82 THR A C 1
ATOM 661 O O . THR A 1 82 ? -14.216 1.359 -1.208 1.00 98.69 82 THR A O 1
ATOM 664 N N . GLU A 1 83 ? -14.042 3.499 -1.858 1.00 98.81 83 GLU A N 1
ATOM 665 C CA . GLU A 1 83 ? -15.119 4.008 -0.999 1.00 98.81 83 GLU A CA 1
ATOM 666 C C . GLU A 1 83 ? -16.433 3.269 -1.273 1.00 98.81 83 GLU A C 1
ATOM 668 O O . GLU A 1 83 ? -17.092 2.807 -0.340 1.00 98.81 83 GLU A O 1
ATOM 673 N N . SER A 1 84 ? -16.797 3.097 -2.548 1.00 98.62 84 SER A N 1
ATOM 674 C CA . SER A 1 84 ? -18.020 2.396 -2.948 1.00 98.62 84 SER A CA 1
ATOM 675 C C . SER A 1 84 ? -17.991 0.910 -2.577 1.00 98.62 84 SER A C 1
ATOM 677 O O . SER A 1 84 ? -18.939 0.412 -1.966 1.00 98.62 84 SER A O 1
ATOM 679 N N . LEU A 1 85 ? -16.898 0.213 -2.899 1.00 98.56 85 LEU A N 1
ATOM 680 C CA . LEU A 1 85 ? -16.742 -1.216 -2.646 1.00 98.56 85 LEU A CA 1
ATOM 681 C C . LEU A 1 85 ? -16.732 -1.518 -1.148 1.00 98.56 85 LEU A C 1
ATOM 683 O O . LEU A 1 85 ? -17.491 -2.369 -0.693 1.00 98.56 85 LEU A O 1
ATOM 687 N N . VAL A 1 86 ? -15.898 -0.819 -0.377 1.00 98.69 86 VAL A N 1
ATOM 688 C CA . VAL A 1 86 ? -15.694 -1.100 1.050 1.00 98.69 86 VAL A CA 1
ATOM 689 C C . VAL A 1 86 ? -16.934 -0.728 1.855 1.00 98.69 86 VAL A C 1
ATOM 691 O O . VAL A 1 86 ? -17.450 -1.564 2.598 1.00 98.69 86 VAL A O 1
ATOM 694 N N . SER A 1 87 ? -17.473 0.484 1.679 1.00 98.69 87 SER A N 1
ATOM 695 C CA . SER A 1 87 ? -18.677 0.897 2.414 1.00 98.69 87 SER A CA 1
ATOM 696 C C . SER A 1 87 ? -19.892 0.039 2.040 1.00 98.69 87 SER A C 1
ATOM 698 O O . SER A 1 87 ? -20.661 -0.370 2.914 1.00 98.69 87 SER A O 1
ATOM 700 N N . GLY A 1 88 ? -20.049 -0.292 0.753 1.00 98.81 88 GLY A N 1
ATOM 701 C CA . GLY A 1 88 ? -21.110 -1.165 0.259 1.00 98.81 88 GLY A CA 1
ATOM 702 C C . GLY A 1 88 ? -21.000 -2.587 0.806 1.00 98.81 88 GLY A C 1
ATOM 703 O O . GLY A 1 88 ? -22.006 -3.151 1.239 1.00 98.81 88 GLY A O 1
ATOM 704 N N . MET A 1 89 ? -19.789 -3.147 0.847 1.00 98.75 89 MET A N 1
ATOM 705 C CA . MET A 1 89 ? -19.518 -4.473 1.405 1.00 98.75 89 MET A CA 1
ATOM 706 C C . MET A 1 89 ? -19.863 -4.531 2.892 1.00 98.75 89 MET A C 1
ATOM 708 O O . MET A 1 89 ? -20.616 -5.415 3.298 1.00 98.75 89 MET A O 1
ATOM 712 N N . VAL A 1 90 ? -19.393 -3.563 3.687 1.00 98.69 90 VAL A N 1
ATOM 713 C CA . VAL A 1 90 ? -19.698 -3.493 5.125 1.00 98.69 90 VAL A CA 1
ATOM 714 C C . VAL A 1 90 ? -21.205 -3.420 5.343 1.00 98.69 90 VAL A C 1
ATOM 716 O O . VAL A 1 90 ? -21.760 -4.288 6.011 1.00 98.69 90 VAL A O 1
ATOM 719 N N . LYS A 1 91 ? -21.897 -2.476 4.692 1.00 98.69 91 LYS A N 1
ATOM 720 C CA . LYS A 1 91 ? -23.355 -2.343 4.817 1.00 98.69 91 LYS A CA 1
ATOM 721 C C . LYS A 1 91 ? -24.110 -3.603 4.411 1.00 98.69 91 LYS A C 1
ATOM 723 O O . LYS A 1 91 ? -25.099 -3.946 5.053 1.00 98.69 91 LYS A O 1
ATOM 728 N N . THR A 1 92 ? -23.665 -4.281 3.357 1.00 98.75 92 THR A N 1
ATOM 729 C CA . THR A 1 92 ? -24.305 -5.513 2.877 1.00 98.75 92 THR A CA 1
ATOM 730 C C . THR A 1 92 ? -24.149 -6.654 3.880 1.00 98.75 92 THR A C 1
ATOM 732 O O . THR A 1 92 ? -25.093 -7.412 4.083 1.00 98.75 92 THR A O 1
ATOM 735 N N . LEU A 1 93 ? -22.983 -6.773 4.520 1.00 98.50 93 LEU A N 1
ATOM 736 C CA . LEU A 1 93 ? -22.681 -7.867 5.445 1.00 98.50 93 LEU A CA 1
ATOM 737 C C . LEU A 1 93 ? -23.204 -7.626 6.867 1.00 98.50 93 LEU A C 1
ATOM 739 O O . LEU A 1 93 ? -23.580 -8.581 7.541 1.00 98.50 93 LEU A O 1
ATOM 743 N N . THR A 1 94 ? -23.227 -6.375 7.334 1.00 98.19 94 THR A N 1
ATOM 744 C CA . THR A 1 94 ? -23.546 -6.035 8.735 1.00 98.19 94 THR A CA 1
ATOM 745 C C . THR A 1 94 ? -24.882 -5.307 8.903 1.00 98.19 94 THR A C 1
ATOM 747 O O . THR A 1 94 ? -25.353 -5.139 10.025 1.00 98.19 94 THR A O 1
ATOM 750 N N . GLY A 1 95 ? -25.511 -4.869 7.807 1.00 98.06 95 GLY A N 1
ATOM 751 C CA . GLY A 1 95 ? -26.767 -4.113 7.814 1.00 98.06 95 GLY A CA 1
ATOM 752 C C . GLY A 1 95 ? -26.612 -2.602 8.032 1.00 98.06 95 GLY A C 1
ATOM 753 O O . GLY A 1 95 ? -27.605 -1.876 7.961 1.00 98.06 95 GLY A O 1
ATOM 754 N N . GLY A 1 96 ? -25.396 -2.094 8.252 1.00 97.88 96 GLY A N 1
ATOM 755 C CA . GLY A 1 96 ? -25.129 -0.670 8.475 1.00 97.88 96 GLY A CA 1
ATOM 756 C C . GLY A 1 96 ? -23.677 -0.284 8.193 1.00 97.88 96 GLY A C 1
ATOM 757 O O . GLY A 1 96 ? -22.856 -1.124 7.856 1.00 97.88 96 GLY A O 1
ATOM 758 N N . TYR A 1 97 ? -23.349 1.003 8.317 1.00 98.56 97 TYR A N 1
ATOM 759 C CA . TYR A 1 97 ? -21.976 1.489 8.098 1.00 98.56 97 TYR A CA 1
ATOM 760 C C . TYR A 1 97 ? -21.118 1.500 9.366 1.00 98.56 97 TYR A C 1
ATOM 762 O O . TYR A 1 97 ? -19.906 1.647 9.274 1.00 98.56 97 TYR A O 1
ATOM 770 N N . LYS A 1 98 ? -21.727 1.340 10.543 1.00 98.50 98 LYS A N 1
ATOM 771 C CA . LYS A 1 98 ? -21.039 1.384 11.833 1.00 98.50 98 LYS A CA 1
ATOM 772 C C . LYS A 1 98 ? -20.843 -0.020 12.377 1.00 98.50 98 LYS A C 1
ATOM 774 O O . LYS A 1 98 ? -21.810 -0.773 12.476 1.00 98.50 98 LYS A O 1
ATOM 779 N N . VAL A 1 99 ? -19.607 -0.362 12.725 1.00 98.06 99 VAL A N 1
ATOM 780 C CA . VAL A 1 99 ? -19.229 -1.698 13.202 1.00 98.06 99 VAL A CA 1
ATOM 781 C C . VAL A 1 99 ? -18.437 -1.576 14.507 1.00 98.06 99 VAL A C 1
ATOM 783 O O . VAL A 1 99 ? -17.489 -0.791 14.555 1.00 98.06 99 VAL A O 1
ATOM 786 N N . PRO A 1 100 ? -18.785 -2.333 15.565 1.00 97.62 100 PRO A N 1
ATOM 787 C CA . PRO A 1 100 ? -17.974 -2.390 16.775 1.00 97.62 100 PRO A CA 1
ATOM 788 C C . PRO A 1 100 ? -16.693 -3.203 16.537 1.00 97.62 100 PRO A C 1
ATOM 790 O O . PRO A 1 100 ? -16.739 -4.295 15.969 1.00 97.62 100 PRO A O 1
ATOM 793 N N . TYR A 1 101 ? -15.557 -2.707 17.018 1.00 97.69 101 TYR A N 1
ATOM 794 C CA . TYR A 1 101 ? -14.258 -3.373 16.944 1.00 97.69 101 TYR A CA 1
ATOM 795 C C . TYR A 1 101 ? -13.589 -3.427 18.320 1.00 97.69 101 TYR A C 1
ATOM 797 O O . TYR A 1 101 ? -13.593 -2.441 19.052 1.00 97.69 101 TYR A O 1
ATOM 805 N N . HIS A 1 102 ? -13.009 -4.578 18.662 1.00 97.06 102 HIS A N 1
ATOM 806 C CA . HIS A 1 102 ? -12.383 -4.840 19.960 1.00 97.06 102 HIS A CA 1
ATOM 807 C C . HIS A 1 102 ? -10.869 -5.045 19.765 1.00 97.06 102 HIS A C 1
ATOM 809 O O . HIS A 1 102 ? -10.436 -6.183 19.567 1.00 97.06 102 HIS A O 1
ATOM 815 N N . PRO A 1 103 ? -10.049 -3.978 19.773 1.00 94.62 103 PRO A N 1
ATOM 816 C CA . PRO A 1 103 ? -8.610 -4.068 19.499 1.00 94.62 103 PRO A CA 1
ATOM 817 C C . PRO A 1 103 ? -7.838 -4.901 20.532 1.00 94.62 103 PRO A C 1
ATOM 819 O O . PRO A 1 103 ? -6.818 -5.494 20.196 1.00 94.62 103 PRO A O 1
ATOM 822 N N . GLU A 1 104 ? -8.320 -4.949 21.776 1.00 94.50 104 GLU A N 1
ATOM 823 C CA . GLU A 1 104 ? -7.650 -5.584 22.923 1.00 94.50 104 GLU A CA 1
ATOM 824 C C . GLU A 1 104 ? -8.362 -6.870 23.385 1.00 94.50 104 GLU A C 1
ATOM 826 O O . GLU A 1 104 ? -8.103 -7.386 24.470 1.00 94.50 104 GLU A O 1
ATOM 831 N N . GLY A 1 105 ? -9.264 -7.409 22.560 1.00 93.69 105 GLY A N 1
ATOM 832 C CA . GLY A 1 105 ? -10.084 -8.570 22.905 1.00 93.69 105 GLY A CA 1
ATOM 833 C C . GLY A 1 105 ? -11.432 -8.209 23.548 1.00 93.69 105 GLY A C 1
ATOM 834 O O . GLY A 1 105 ? -11.755 -7.033 23.715 1.00 93.69 105 GLY A O 1
ATOM 835 N N . PRO A 1 106 ? -12.258 -9.219 23.875 1.00 94.06 106 PRO A N 1
ATOM 836 C CA . PRO A 1 106 ? -13.677 -9.040 24.207 1.00 94.06 106 PRO A CA 1
ATOM 837 C C . PRO A 1 106 ? -13.932 -8.255 25.500 1.00 94.06 106 PRO A C 1
ATOM 839 O O . PRO A 1 106 ? -14.985 -7.640 25.629 1.00 94.06 106 PRO A O 1
ATOM 842 N N . ASP A 1 107 ? -12.975 -8.259 26.429 1.00 95.31 107 ASP A N 1
ATOM 843 C CA . ASP A 1 107 ? -13.070 -7.544 27.709 1.00 95.31 107 ASP A CA 1
ATOM 844 C C . ASP A 1 107 ? -12.498 -6.112 27.638 1.00 95.31 107 ASP A C 1
ATOM 846 O O . ASP A 1 107 ? -12.543 -5.369 28.620 1.00 95.31 107 ASP A O 1
ATOM 850 N N . GLY A 1 108 ? -11.928 -5.731 26.489 1.00 94.44 108 GLY A N 1
ATOM 851 C CA . GLY A 1 108 ? -11.302 -4.432 26.256 1.00 94.44 108 GLY A CA 1
ATOM 852 C C . GLY A 1 108 ? -12.277 -3.340 25.794 1.00 94.44 108 GLY A C 1
ATOM 853 O O . GLY A 1 108 ? -13.478 -3.575 25.634 1.00 94.44 108 GLY A O 1
ATOM 854 N N . PRO A 1 109 ? -11.773 -2.114 25.554 1.00 94.06 109 PRO A N 1
ATOM 855 C CA . PRO A 1 109 ? -12.587 -1.027 25.022 1.00 94.06 109 PRO A CA 1
ATOM 856 C C . PRO A 1 109 ? -13.115 -1.359 23.622 1.00 94.06 109 PRO A C 1
ATOM 858 O O . PRO A 1 109 ? -12.416 -1.949 22.800 1.00 94.06 109 PRO A O 1
ATOM 861 N N . VAL A 1 110 ? -14.341 -0.918 23.334 1.00 96.81 110 VAL A N 1
ATOM 862 C CA . VAL A 1 110 ? -14.968 -1.069 22.015 1.00 96.81 110 VAL A CA 1
ATOM 863 C C . VAL A 1 110 ? -14.809 0.223 21.226 1.00 96.81 110 VAL A C 1
ATOM 865 O O . VAL A 1 110 ? -15.188 1.296 21.696 1.00 96.81 110 VAL A O 1
ATOM 868 N N . TRP A 1 111 ? -14.276 0.126 20.013 1.00 97.12 111 TRP A N 1
ATOM 869 C CA . TRP A 1 111 ? -14.278 1.217 19.044 1.00 97.12 111 TRP A CA 1
ATOM 870 C C . TRP A 1 111 ? -15.505 1.106 18.143 1.00 97.12 111 TRP A C 1
ATOM 872 O O . TRP A 1 111 ? -15.805 0.029 17.634 1.00 97.12 111 TRP A O 1
ATOM 882 N N . GLU A 1 112 ? -16.201 2.217 17.910 1.00 97.56 112 GLU A N 1
ATOM 883 C CA . GLU A 1 112 ? -17.197 2.307 16.840 1.00 97.56 112 GLU A CA 1
ATOM 884 C C . GLU A 1 112 ? -16.497 2.775 15.559 1.00 97.56 112 GLU A C 1
ATOM 886 O O . GLU A 1 112 ? -16.032 3.911 15.478 1.00 97.56 112 GLU A O 1
ATOM 891 N N . VAL A 1 113 ? -16.402 1.890 14.567 1.00 98.44 113 VAL A N 1
ATOM 892 C CA . VAL A 1 113 ? -15.757 2.164 13.278 1.00 98.44 113 VAL A CA 1
ATOM 893 C C . VAL A 1 113 ? -16.830 2.554 12.270 1.00 98.44 113 VAL A C 1
ATOM 895 O O . VAL A 1 113 ? -17.732 1.761 11.997 1.00 98.44 113 VAL A O 1
ATOM 898 N N . ASP A 1 114 ? -16.744 3.763 11.716 1.00 98.69 114 ASP A N 1
ATOM 899 C CA . ASP A 1 114 ? -17.738 4.299 10.778 1.00 98.69 114 ASP A CA 1
ATOM 900 C C . ASP A 1 114 ? -17.225 4.254 9.333 1.00 98.69 114 ASP A C 1
ATOM 902 O O . ASP A 1 114 ? -16.328 5.006 8.958 1.00 98.69 114 ASP A O 1
ATOM 906 N N . PHE A 1 115 ? -17.814 3.377 8.519 1.00 98.75 115 PHE A N 1
ATOM 907 C CA . PHE A 1 115 ? -17.520 3.185 7.097 1.00 98.75 115 PHE A CA 1
ATOM 908 C C . PHE A 1 115 ? -18.416 4.029 6.175 1.00 98.75 115 PHE A C 1
ATOM 910 O O . PHE A 1 115 ? -18.585 3.693 5.000 1.00 98.75 115 PHE A O 1
ATOM 917 N N . THR A 1 116 ? -19.024 5.106 6.675 1.00 98.69 116 THR A N 1
ATOM 918 C CA . THR A 1 116 ? -19.798 6.035 5.841 1.00 98.69 116 THR A CA 1
ATOM 919 C C . THR A 1 116 ? -18.851 6.853 4.944 1.00 98.69 116 THR A C 1
ATOM 921 O O . THR A 1 116 ? -17.978 7.546 5.467 1.00 98.69 116 THR A O 1
ATOM 924 N N . PRO A 1 117 ? -18.986 6.809 3.603 1.00 98.25 117 PRO A N 1
ATOM 925 C CA . PRO A 1 117 ? -18.173 7.629 2.704 1.00 98.25 117 PRO A CA 1
ATOM 926 C C . PRO A 1 117 ? -18.634 9.105 2.704 1.00 98.25 117 PRO A C 1
ATOM 928 O O . PRO A 1 117 ? -19.800 9.377 3.007 1.00 98.25 117 PRO A O 1
ATOM 931 N N . PRO A 1 118 ? -17.780 10.068 2.296 1.00 98.50 118 PRO A N 1
ATOM 932 C CA . PRO A 1 118 ? -16.405 9.893 1.816 1.00 98.50 118 PRO A CA 1
ATOM 933 C C . PRO A 1 118 ? -15.409 9.637 2.954 1.00 98.50 118 PRO A C 1
ATOM 935 O O . PRO A 1 118 ? -15.576 10.142 4.063 1.00 98.50 118 PRO A O 1
ATOM 938 N N . PHE A 1 119 ? -14.352 8.875 2.670 1.00 98.62 119 PHE A N 1
ATOM 939 C CA . PHE A 1 119 ? -13.330 8.568 3.673 1.00 98.62 119 PHE A CA 1
ATOM 940 C C . PHE A 1 119 ? -12.356 9.736 3.838 1.00 98.62 119 PHE A C 1
ATOM 942 O O . PHE A 1 119 ? -12.111 10.514 2.910 1.00 98.62 119 PHE A O 1
ATOM 949 N N . ARG A 1 120 ? -11.779 9.864 5.038 1.00 98.25 120 ARG A N 1
ATOM 950 C CA . ARG A 1 120 ? -10.795 10.914 5.337 1.00 98.25 120 ARG A CA 1
ATOM 951 C C . ARG A 1 120 ? -9.579 10.750 4.421 1.00 98.25 120 ARG A C 1
ATOM 953 O O . ARG A 1 120 ? -9.107 9.637 4.241 1.00 98.25 120 ARG A O 1
ATOM 960 N N . ARG A 1 121 ? -9.049 11.843 3.867 1.00 98.38 121 ARG A N 1
ATOM 961 C CA . ARG A 1 121 ? -7.858 11.833 2.995 1.00 98.38 121 ARG A CA 1
ATOM 962 C C . ARG A 1 121 ? -6.740 12.650 3.628 1.00 98.38 121 ARG A C 1
ATOM 964 O O . ARG A 1 121 ? -6.969 13.788 4.029 1.00 98.38 121 ARG A O 1
ATOM 971 N N . ILE A 1 122 ? -5.551 12.069 3.708 1.00 98.56 122 ILE A N 1
ATOM 972 C CA . ILE A 1 122 ? -4.403 12.592 4.446 1.00 98.56 122 ILE A CA 1
ATOM 973 C C . ILE A 1 122 ? -3.192 12.564 3.521 1.00 98.56 122 ILE A C 1
ATOM 975 O O . ILE A 1 122 ? -2.808 11.511 3.023 1.00 98.56 122 ILE A O 1
ATOM 979 N N . LYS A 1 123 ? -2.551 13.710 3.295 1.00 98.44 123 LYS A N 1
ATOM 980 C CA . LYS A 1 123 ? -1.294 13.753 2.538 1.00 98.44 123 LYS A CA 1
ATOM 981 C C . LYS A 1 123 ? -0.142 13.401 3.471 1.00 98.44 123 LYS A C 1
ATOM 983 O O . LYS A 1 123 ? 0.061 14.106 4.454 1.00 98.44 123 LYS A O 1
ATOM 988 N N . MET A 1 124 ? 0.626 12.364 3.136 1.00 98.50 124 MET A N 1
ATOM 989 C CA . MET A 1 124 ? 1.646 11.791 4.024 1.00 98.50 124 MET A CA 1
ATOM 990 C C . MET A 1 124 ? 2.629 12.834 4.582 1.00 98.50 124 MET A C 1
ATOM 992 O O . MET A 1 124 ? 2.742 12.990 5.793 1.00 98.50 124 MET A O 1
ATOM 996 N N . ILE A 1 125 ? 3.341 13.557 3.709 1.00 98.06 125 ILE A N 1
ATOM 997 C CA . ILE A 1 125 ? 4.392 14.491 4.148 1.00 98.06 125 ILE A CA 1
ATOM 998 C C . ILE A 1 125 ? 3.815 15.710 4.885 1.00 98.06 125 ILE A C 1
ATOM 1000 O O . ILE A 1 125 ? 4.287 15.981 5.986 1.00 98.06 125 ILE A O 1
ATOM 1004 N N . PRO A 1 126 ? 2.791 16.422 4.370 1.00 98.12 126 PRO A N 1
ATOM 1005 C CA . PRO A 1 126 ? 2.174 17.523 5.112 1.00 98.12 126 PRO A CA 1
ATOM 1006 C C . PRO A 1 126 ? 1.635 17.125 6.492 1.00 98.12 126 PRO A C 1
ATOM 1008 O O . PRO A 1 126 ? 1.769 17.899 7.439 1.00 98.12 126 PRO A O 1
ATOM 1011 N N . GLU A 1 127 ? 1.054 15.929 6.625 1.00 98.31 127 GLU A N 1
ATOM 1012 C CA . GLU A 1 127 ? 0.556 15.452 7.917 1.00 98.31 127 GLU A CA 1
ATOM 1013 C C . GLU A 1 127 ? 1.705 15.174 8.891 1.00 98.31 127 GLU A C 1
ATOM 1015 O O . GLU A 1 127 ? 1.668 15.652 10.024 1.00 98.31 127 GLU A O 1
ATOM 1020 N N . LEU A 1 128 ? 2.770 14.491 8.446 1.00 97.94 128 LEU A N 1
ATOM 1021 C CA . LEU A 1 128 ? 3.972 14.291 9.263 1.00 97.94 128 LEU A CA 1
ATOM 1022 C C . LEU A 1 128 ? 4.578 15.622 9.719 1.00 97.94 128 LEU A C 1
ATOM 1024 O O . LEU A 1 128 ? 4.933 15.768 10.887 1.00 97.94 128 LEU A O 1
ATOM 1028 N N . GLU A 1 129 ? 4.673 16.607 8.823 1.00 98.06 129 GLU A N 1
ATOM 1029 C CA . GLU A 1 129 ? 5.170 17.944 9.160 1.00 98.06 129 GLU A CA 1
ATOM 1030 C C . GLU A 1 129 ? 4.316 18.614 10.243 1.00 98.06 129 GLU A C 1
ATOM 1032 O O . GLU A 1 129 ? 4.856 19.200 11.184 1.00 98.06 129 GLU A O 1
ATOM 1037 N N . SER A 1 130 ? 2.989 18.492 10.134 1.00 98.06 130 SER A N 1
ATOM 1038 C CA . SER A 1 130 ? 2.036 19.023 11.111 1.00 98.06 130 SER A CA 1
ATOM 1039 C C . SER A 1 130 ? 2.169 18.337 12.474 1.00 98.06 130 SER A C 1
ATOM 1041 O O . SER A 1 130 ? 2.247 19.014 13.498 1.00 98.06 130 SER A O 1
ATOM 1043 N N . LYS A 1 131 ? 2.247 17.000 12.503 1.00 96.88 131 LYS A N 1
ATOM 1044 C CA . LYS A 1 131 ? 2.366 16.206 13.739 1.00 96.88 131 LYS A CA 1
ATOM 1045 C C . LYS A 1 131 ? 3.695 16.418 14.457 1.00 96.88 131 LYS A C 1
ATOM 1047 O O . LYS A 1 131 ? 3.733 16.471 15.683 1.00 96.88 131 LYS A O 1
ATOM 1052 N N . LEU A 1 132 ? 4.781 16.556 13.699 1.00 96.38 132 LEU A N 1
ATOM 1053 C CA . LEU A 1 132 ? 6.135 16.703 14.237 1.00 96.38 132 LEU A CA 1
ATOM 1054 C C . LEU A 1 132 ? 6.537 18.167 14.468 1.00 96.38 132 LEU A C 1
ATOM 1056 O O . LEU A 1 132 ? 7.569 18.427 15.091 1.00 96.38 132 LEU A O 1
ATOM 1060 N N . GLY A 1 133 ? 5.753 19.128 13.966 1.00 97.06 133 GLY A N 1
ATOM 1061 C CA . GLY A 1 133 ? 6.047 20.559 14.066 1.00 97.06 133 GLY A CA 1
ATOM 1062 C C . GLY A 1 133 ? 7.341 20.959 13.351 1.00 97.06 133 GLY A C 1
ATOM 1063 O O . GLY A 1 133 ? 8.044 21.868 13.795 1.00 97.06 133 GLY A O 1
ATOM 1064 N N . VAL A 1 134 ? 7.697 20.252 12.276 1.00 97.00 134 VAL A N 1
ATOM 1065 C CA . VAL A 1 134 ? 8.970 20.393 11.557 1.00 97.00 134 VAL A CA 1
ATOM 1066 C C . VAL A 1 134 ? 8.726 20.323 10.055 1.00 97.00 134 VAL A C 1
ATOM 1068 O O . VAL A 1 134 ? 7.960 19.490 9.589 1.00 97.00 134 VAL A O 1
ATOM 1071 N N . LYS A 1 135 ? 9.423 21.163 9.283 1.00 97.56 135 LYS A N 1
ATOM 1072 C CA . LYS A 1 135 ? 9.410 21.106 7.818 1.00 97.56 135 LYS A CA 1
ATOM 1073 C C . LYS A 1 135 ? 10.376 20.031 7.319 1.00 97.56 135 LYS A C 1
ATOM 1075 O O . LYS A 1 135 ? 11.544 20.039 7.705 1.00 97.56 135 LYS A O 1
ATOM 1080 N N . PHE A 1 136 ? 9.908 19.137 6.454 1.00 97.38 136 PHE A N 1
ATOM 1081 C CA . PHE A 1 136 ? 10.745 18.106 5.845 1.00 97.38 136 PHE A CA 1
ATOM 1082 C C . PHE A 1 136 ? 11.520 18.679 4.642 1.00 97.38 136 PHE A C 1
ATOM 1084 O O . PHE A 1 136 ? 11.090 19.673 4.043 1.00 97.38 136 PHE A O 1
ATOM 1091 N N . PRO A 1 137 ? 12.654 18.062 4.252 1.00 95.94 137 PRO A N 1
ATOM 1092 C CA . PRO A 1 137 ? 13.311 18.347 2.981 1.00 95.94 137 PRO A CA 1
ATOM 1093 C C . PRO A 1 137 ? 12.348 18.183 1.804 1.00 95.94 137 PRO A C 1
ATOM 1095 O O . PRO A 1 137 ? 11.326 17.498 1.900 1.00 95.94 137 PRO A O 1
ATOM 1098 N N . ASN A 1 138 ? 12.684 18.778 0.659 1.00 96.25 138 ASN A N 1
ATOM 1099 C CA . ASN A 1 138 ? 11.877 18.578 -0.537 1.00 96.25 138 ASN A CA 1
ATOM 1100 C C . ASN A 1 138 ? 11.853 17.073 -0.897 1.00 96.25 138 ASN A C 1
ATOM 1102 O O . ASN A 1 138 ? 12.917 16.449 -0.900 1.00 96.25 138 ASN A O 1
ATOM 1106 N N . PRO A 1 139 ? 10.697 16.472 -1.247 1.00 95.75 139 PRO A N 1
ATOM 1107 C CA . PRO A 1 139 ? 10.625 15.044 -1.569 1.00 95.75 139 PRO A CA 1
ATOM 1108 C C . PRO A 1 139 ? 11.546 14.587 -2.711 1.00 95.75 139 PRO A C 1
ATOM 1110 O O . PRO A 1 139 ? 11.928 13.418 -2.771 1.00 95.75 139 PRO A O 1
ATOM 1113 N N . THR A 1 140 ? 11.948 15.492 -3.612 1.00 95.62 140 THR A N 1
ATOM 1114 C CA . THR A 1 140 ? 12.959 15.210 -4.652 1.00 95.62 140 THR A CA 1
ATOM 1115 C C . THR A 1 140 ? 14.355 14.935 -4.084 1.00 95.62 140 THR A C 1
ATOM 1117 O O . THR A 1 140 ? 15.182 14.314 -4.745 1.00 95.62 140 THR A O 1
ATOM 1120 N N . GLU A 1 141 ? 14.620 15.351 -2.848 1.00 96.06 141 GLU A N 1
ATOM 1121 C CA . GLU A 1 141 ? 15.908 15.217 -2.174 1.00 96.06 141 GLU A CA 1
ATOM 1122 C C . GLU A 1 141 ? 15.959 14.023 -1.217 1.00 96.06 141 GLU A C 1
ATOM 1124 O O . GLU A 1 141 ? 16.997 13.783 -0.605 1.00 96.06 141 GLU A O 1
ATOM 1129 N N . PHE A 1 142 ? 14.883 13.241 -1.080 1.00 95.69 142 PHE A N 1
ATOM 1130 C CA . PHE A 1 142 ? 14.820 12.105 -0.147 1.00 95.69 142 PHE A CA 1
ATOM 1131 C C . PHE A 1 142 ? 15.802 10.967 -0.462 1.00 95.69 142 PHE A C 1
ATOM 1133 O O . PHE A 1 142 ? 16.102 10.160 0.418 1.00 95.69 142 PHE A O 1
ATOM 1140 N N . GLY A 1 143 ? 16.343 10.927 -1.683 1.00 91.44 143 GLY A N 1
ATOM 1141 C CA . GLY A 1 143 ? 17.436 10.025 -2.056 1.00 91.44 143 GLY A CA 1
ATOM 1142 C C . GLY A 1 143 ? 18.826 10.469 -1.579 1.00 91.44 143 GLY A C 1
ATOM 1143 O O . GLY A 1 143 ? 19.772 9.698 -1.706 1.00 91.44 143 GLY A O 1
ATOM 1144 N N . LYS A 1 144 ? 18.974 11.692 -1.052 1.00 95.06 144 LYS A N 1
ATOM 1145 C CA . LYS A 1 144 ? 20.247 12.214 -0.538 1.00 95.06 144 LYS A CA 1
ATOM 1146 C C . LYS A 1 144 ? 20.489 11.765 0.907 1.00 95.06 144 LYS A C 1
ATOM 1148 O O . LYS A 1 144 ? 19.551 11.657 1.700 1.00 95.06 144 LYS A O 1
ATOM 1153 N N . GLU A 1 145 ? 21.756 11.563 1.265 1.00 95.94 145 GLU A N 1
ATOM 1154 C CA . GLU A 1 145 ? 22.155 11.127 2.611 1.00 95.94 145 GLU A CA 1
ATOM 1155 C C . GLU A 1 145 ? 21.801 12.168 3.683 1.00 95.94 145 GLU A C 1
ATOM 1157 O O . GLU A 1 145 ? 21.438 11.810 4.802 1.00 95.94 145 GLU A O 1
ATOM 1162 N N . GLU A 1 146 ? 21.820 13.457 3.341 1.00 96.94 146 GLU A N 1
ATOM 1163 C CA . GLU A 1 146 ? 21.418 14.546 4.233 1.00 96.94 146 GLU A CA 1
ATOM 1164 C C . GLU A 1 146 ? 19.943 14.428 4.635 1.00 96.94 146 GLU A C 1
ATOM 1166 O O . GLU A 1 146 ? 19.610 14.550 5.815 1.00 96.94 146 GLU A O 1
ATOM 1171 N N . SER A 1 147 ? 19.065 14.123 3.673 1.00 96.75 147 SER A N 1
ATOM 1172 C CA . SER A 1 147 ? 17.641 13.891 3.931 1.00 96.75 147 SER A CA 1
ATOM 1173 C C . SER A 1 147 ? 17.431 12.635 4.768 1.00 96.75 147 SER A C 1
ATOM 1175 O O . SER A 1 147 ? 16.658 12.658 5.724 1.00 96.75 147 SER A O 1
ATOM 1177 N N . ARG A 1 148 ? 18.154 11.547 4.461 1.00 97.56 148 ARG A N 1
ATOM 1178 C CA . ARG A 1 148 ? 18.105 10.315 5.260 1.00 97.56 148 ARG A CA 1
ATOM 1179 C C . ARG A 1 148 ? 18.490 10.595 6.712 1.00 97.56 148 ARG A C 1
ATOM 1181 O O . ARG A 1 148 ? 17.767 10.193 7.620 1.00 97.56 148 ARG A O 1
ATOM 1188 N N . LYS A 1 149 ? 19.600 11.306 6.933 1.00 97.81 149 LYS A N 1
ATOM 1189 C CA . LYS A 1 149 ? 20.096 11.668 8.265 1.00 97.81 149 LYS A CA 1
ATOM 1190 C C . LYS A 1 149 ? 19.110 12.556 9.023 1.00 97.81 149 LYS A C 1
ATOM 1192 O O . LYS A 1 149 ? 18.858 12.294 10.192 1.00 97.81 149 LYS A O 1
ATOM 1197 N N . PHE A 1 150 ? 18.515 13.546 8.361 1.00 98.12 150 PHE A N 1
ATOM 1198 C CA . PHE A 1 150 ? 17.475 14.385 8.957 1.00 98.12 150 PHE A CA 1
ATOM 1199 C C . PHE A 1 150 ? 16.296 13.552 9.491 1.00 98.12 150 PHE A C 1
ATOM 1201 O O . PHE A 1 150 ? 15.886 13.722 10.638 1.00 98.12 150 PHE A O 1
ATOM 1208 N N . ILE A 1 151 ? 15.782 12.614 8.688 1.00 97.88 151 ILE A N 1
ATOM 1209 C CA . ILE A 1 151 ? 14.647 11.758 9.073 1.00 97.88 151 ILE A CA 1
ATOM 1210 C C . ILE A 1 151 ? 15.066 10.762 10.170 1.00 97.88 151 ILE A C 1
ATOM 1212 O O . ILE A 1 151 ? 14.300 10.481 11.091 1.00 97.88 151 ILE A O 1
ATOM 1216 N N . ASP A 1 152 ? 16.298 10.257 10.115 1.00 98.06 152 ASP A N 1
ATOM 1217 C CA . ASP A 1 152 ? 16.882 9.385 11.139 1.00 98.06 152 ASP A CA 1
ATOM 1218 C C . ASP A 1 152 ? 16.979 10.092 12.503 1.00 98.06 152 ASP A C 1
ATOM 1220 O O . ASP A 1 152 ? 16.585 9.536 13.531 1.00 98.06 152 ASP A O 1
ATOM 1224 N N . ASP A 1 153 ? 17.448 11.340 12.511 1.00 97.81 153 ASP A N 1
ATOM 1225 C CA . ASP A 1 153 ? 17.553 12.161 13.716 1.00 97.81 153 ASP A CA 1
ATOM 1226 C C . ASP A 1 153 ? 16.168 12.521 14.279 1.00 97.81 153 ASP A C 1
ATOM 1228 O O . ASP A 1 153 ? 15.994 12.520 15.500 1.00 97.81 153 ASP A O 1
ATOM 1232 N N . LEU A 1 154 ? 15.158 12.728 13.421 1.00 97.25 154 LEU A N 1
ATOM 1233 C CA . LEU A 1 154 ? 13.762 12.839 13.857 1.00 97.25 154 LEU A CA 1
ATOM 1234 C C . LEU A 1 154 ? 13.276 11.554 14.533 1.00 97.25 154 LEU A C 1
ATOM 1236 O O . LEU A 1 154 ? 12.756 11.626 15.644 1.00 97.25 154 LEU A O 1
ATOM 1240 N N . CYS A 1 155 ? 13.501 10.383 13.931 1.00 97.50 155 CYS A N 1
ATOM 1241 C CA . CYS A 1 155 ? 13.115 9.112 14.549 1.00 97.50 155 CYS A CA 1
ATOM 1242 C C . CYS A 1 155 ? 13.742 8.963 15.945 1.00 97.50 155 CYS A C 1
ATOM 1244 O O . CYS A 1 155 ? 13.043 8.670 16.908 1.00 97.50 155 CYS A O 1
ATOM 1246 N N . LYS A 1 156 ? 15.046 9.247 16.085 1.00 96.56 156 LYS A N 1
ATOM 1247 C CA . LYS A 1 156 ? 15.746 9.188 17.383 1.00 96.56 156 LYS A CA 1
ATOM 1248 C C . LYS A 1 156 ? 15.189 10.184 18.396 1.00 96.56 156 LYS A C 1
ATOM 1250 O O . LYS A 1 156 ? 14.975 9.817 19.546 1.00 96.56 156 LYS A O 1
ATOM 1255 N N . LYS A 1 157 ? 14.953 11.434 17.982 1.00 96.94 157 LYS A N 1
ATOM 1256 C CA . LYS A 1 157 ? 14.403 12.493 18.843 1.00 96.94 157 LYS A CA 1
ATOM 1257 C C . LYS A 1 157 ? 13.036 12.108 19.412 1.00 96.94 157 LYS A C 1
ATOM 1259 O O . LYS A 1 157 ? 12.735 12.452 20.550 1.00 96.94 157 LYS A O 1
ATOM 1264 N N . HIS A 1 158 ? 12.233 11.418 18.612 1.00 95.81 158 HIS A N 1
ATOM 1265 C CA . HIS A 1 158 ? 10.865 11.041 18.939 1.00 95.81 158 HIS A CA 1
ATOM 1266 C C . HIS A 1 158 ? 10.733 9.613 19.492 1.00 95.81 158 HIS A C 1
ATOM 1268 O O . HIS A 1 158 ? 9.624 9.175 19.767 1.00 95.81 158 HIS A O 1
ATOM 1274 N N . GLY A 1 159 ? 11.845 8.894 19.690 1.00 96.19 159 GLY A N 1
ATOM 1275 C CA . GLY A 1 159 ? 11.830 7.529 20.227 1.00 96.19 159 GLY A CA 1
ATOM 1276 C C . GLY A 1 159 ? 11.281 6.473 19.261 1.00 96.19 159 GLY A C 1
ATOM 1277 O O . GLY A 1 159 ? 10.954 5.375 19.692 1.00 96.19 159 GLY A O 1
ATOM 1278 N N . VAL A 1 160 ? 11.202 6.779 17.963 1.00 96.81 160 VAL A N 1
ATOM 1279 C CA . VAL A 1 160 ? 10.692 5.865 16.936 1.00 96.81 160 VAL A CA 1
ATOM 1280 C C . VAL A 1 160 ? 11.781 4.872 16.537 1.00 96.81 160 VAL A C 1
ATOM 1282 O O . VAL A 1 160 ? 12.814 5.225 15.947 1.00 96.81 160 VAL A O 1
ATOM 1285 N N . GLU A 1 161 ? 11.552 3.600 16.854 1.00 94.62 161 GLU A N 1
ATOM 1286 C CA . GLU A 1 161 ? 12.484 2.524 16.540 1.00 94.62 161 GLU A CA 1
ATOM 1287 C C . GLU A 1 161 ? 12.450 2.149 15.051 1.00 94.62 161 GLU A C 1
ATOM 1289 O O . GLU A 1 161 ? 11.404 2.001 14.425 1.00 94.62 161 GLU A O 1
ATOM 1294 N N . CYS A 1 162 ? 13.632 1.950 14.464 1.00 94.88 162 CYS A N 1
ATOM 1295 C CA . CYS A 1 162 ? 13.766 1.445 13.098 1.00 94.88 162 CYS A CA 1
ATOM 1296 C C . CYS A 1 162 ? 15.005 0.550 13.017 1.00 94.88 162 CYS A C 1
ATOM 1298 O O . CYS A 1 162 ? 16.144 1.010 13.162 1.00 94.88 162 CYS A O 1
ATOM 1300 N N . THR A 1 163 ? 14.786 -0.748 12.823 1.00 91.12 163 THR A N 1
ATOM 1301 C CA . THR A 1 163 ? 15.869 -1.726 12.708 1.00 91.12 163 THR A CA 1
ATOM 1302 C C . THR A 1 163 ? 16.634 -1.536 11.401 1.00 91.12 163 THR A C 1
ATOM 1304 O O . THR A 1 163 ? 16.066 -1.123 10.383 1.00 91.12 163 THR A O 1
ATOM 1307 N N . SER A 1 164 ? 17.933 -1.843 11.417 1.00 89.94 164 SER A N 1
ATOM 1308 C CA . SER A 1 164 ? 18.774 -1.768 10.221 1.00 89.94 164 SER A CA 1
ATOM 1309 C C . SER A 1 164 ? 18.234 -2.656 9.086 1.00 89.94 164 SER A C 1
ATOM 1311 O O . SER A 1 164 ? 17.757 -3.758 9.357 1.00 89.94 164 SER A O 1
ATOM 1313 N N . PRO A 1 165 ? 18.342 -2.217 7.818 1.00 92.00 165 PRO A N 1
ATOM 1314 C CA . PRO A 1 165 ? 18.937 -0.954 7.371 1.00 92.00 165 PRO A CA 1
ATOM 1315 C C . PRO A 1 165 ? 18.009 0.260 7.585 1.00 92.00 165 PRO A C 1
ATOM 1317 O O . PRO A 1 165 ? 16.816 0.204 7.306 1.00 92.00 165 PRO A O 1
ATOM 1320 N N . ARG A 1 166 ? 18.563 1.392 8.043 1.00 95.06 166 ARG A N 1
ATOM 1321 C CA . ARG A 1 166 ? 17.823 2.648 8.301 1.00 95.06 166 ARG A CA 1
ATOM 1322 C C . ARG A 1 166 ? 17.738 3.524 7.045 1.00 95.06 166 ARG A C 1
ATOM 1324 O O . ARG A 1 166 ? 18.279 4.631 7.002 1.00 95.06 166 ARG A O 1
ATOM 1331 N N . THR A 1 167 ? 17.122 2.986 5.994 1.00 95.19 167 THR A N 1
ATOM 1332 C CA . THR A 1 167 ? 16.909 3.696 4.721 1.00 95.19 167 THR A CA 1
ATOM 1333 C C . THR A 1 167 ? 15.833 4.772 4.866 1.00 95.19 167 THR A C 1
ATOM 1335 O O . THR A 1 167 ? 14.956 4.650 5.719 1.00 95.19 167 THR A O 1
ATOM 1338 N N . THR A 1 168 ? 15.850 5.804 4.013 1.00 96.38 168 THR A N 1
ATOM 1339 C CA . THR A 1 168 ? 14.829 6.871 4.033 1.00 96.38 168 THR A CA 1
ATOM 1340 C C . THR A 1 168 ? 13.408 6.304 3.983 1.00 96.38 168 THR A C 1
ATOM 1342 O O . THR A 1 168 ? 12.559 6.724 4.759 1.00 96.38 168 THR A O 1
ATOM 1345 N N . ALA A 1 169 ? 13.165 5.303 3.128 1.00 95.12 169 ALA A N 1
ATOM 1346 C CA . ALA A 1 169 ? 11.861 4.653 3.013 1.00 95.12 169 ALA A CA 1
ATOM 1347 C C . ALA A 1 169 ? 11.417 3.974 4.322 1.00 95.12 169 ALA A C 1
ATOM 1349 O O . ALA A 1 169 ? 10.298 4.200 4.765 1.00 95.12 169 ALA A O 1
ATOM 1350 N N . ARG A 1 170 ? 12.301 3.201 4.973 1.00 95.25 170 ARG A N 1
ATOM 1351 C CA . ARG A 1 170 ? 11.998 2.516 6.246 1.00 95.25 170 ARG A CA 1
ATOM 1352 C C . ARG A 1 170 ? 11.849 3.479 7.421 1.00 95.25 170 ARG A C 1
ATOM 1354 O O . ARG A 1 170 ? 11.134 3.179 8.365 1.00 95.25 170 ARG A O 1
ATOM 1361 N N . LEU A 1 171 ? 12.551 4.608 7.401 1.00 97.88 171 LEU A N 1
ATOM 1362 C CA . LEU A 1 171 ? 12.412 5.634 8.433 1.00 97.88 171 LEU A CA 1
ATOM 1363 C C . LEU A 1 171 ? 11.080 6.382 8.294 1.00 97.88 171 LEU A C 1
ATOM 1365 O O . LEU A 1 171 ? 10.398 6.592 9.291 1.00 97.88 171 LEU A O 1
ATOM 1369 N N . LEU A 1 172 ? 10.691 6.737 7.064 1.00 97.81 172 LEU A N 1
ATOM 1370 C CA . LEU A 1 172 ? 9.387 7.343 6.787 1.00 97.81 172 LEU A CA 1
ATOM 1371 C C . LEU A 1 172 ? 8.240 6.400 7.157 1.00 97.81 172 LEU A C 1
ATOM 1373 O O . LEU A 1 172 ? 7.337 6.834 7.857 1.00 97.81 172 LEU A O 1
ATOM 1377 N N . ASP A 1 173 ? 8.318 5.126 6.765 1.00 96.44 173 ASP A N 1
ATOM 1378 C CA . ASP A 1 173 ? 7.370 4.070 7.158 1.00 96.44 173 ASP A CA 1
ATOM 1379 C C . ASP A 1 173 ? 7.123 4.056 8.675 1.00 96.44 173 ASP A C 1
ATOM 1381 O O . ASP A 1 173 ? 5.987 4.139 9.131 1.00 96.44 173 ASP A O 1
ATOM 1385 N N . LYS A 1 174 ? 8.194 4.078 9.480 1.00 97.12 174 LYS A N 1
ATOM 1386 C CA . LYS A 1 174 ? 8.069 4.074 10.945 1.00 97.12 174 LYS A CA 1
ATOM 1387 C C . LYS A 1 174 ? 7.465 5.353 11.516 1.00 97.12 174 LYS A C 1
ATOM 1389 O O . LYS A 1 174 ? 6.699 5.277 12.470 1.00 97.12 174 LYS A O 1
ATOM 1394 N N . LEU A 1 175 ? 7.778 6.515 10.943 1.00 97.75 175 LEU A N 1
ATOM 1395 C CA . LEU A 1 175 ? 7.148 7.773 11.353 1.00 97.75 175 LEU A CA 1
ATOM 1396 C C . LEU A 1 175 ? 5.658 7.805 10.994 1.00 97.75 175 LEU A C 1
ATOM 1398 O O . LEU A 1 175 ? 4.863 8.310 11.778 1.00 97.75 175 LEU A O 1
ATOM 1402 N N . VAL A 1 176 ? 5.278 7.278 9.829 1.00 97.88 176 VAL A N 1
ATOM 1403 C CA . VAL A 1 176 ? 3.875 7.194 9.398 1.00 97.88 176 VAL A CA 1
ATOM 1404 C C . VAL A 1 176 ? 3.090 6.264 10.319 1.00 97.88 176 VAL A C 1
ATOM 1406 O O . VAL A 1 176 ? 2.038 6.678 10.809 1.00 97.88 176 VAL A O 1
ATOM 1409 N N . GLY A 1 177 ? 3.645 5.088 10.629 1.00 95.94 177 GLY A N 1
ATOM 1410 C CA . GLY A 1 177 ? 3.085 4.150 11.601 1.00 95.94 177 GLY A CA 1
ATOM 1411 C C . GLY A 1 177 ? 2.777 4.808 12.942 1.00 95.94 177 GLY A C 1
ATOM 1412 O O . GLY A 1 177 ? 1.641 4.777 13.403 1.00 95.94 177 GLY A O 1
ATOM 1413 N N . GLU A 1 178 ? 3.765 5.484 13.526 1.00 96.44 178 GLU A N 1
ATOM 1414 C CA . GLU A 1 178 ? 3.626 6.097 14.851 1.00 96.44 178 GLU A CA 1
ATOM 1415 C C . GLU A 1 178 ? 2.664 7.300 14.871 1.00 96.44 178 GLU A C 1
ATOM 1417 O O . GLU A 1 178 ? 1.893 7.469 15.812 1.00 96.44 178 GLU A O 1
ATOM 1422 N N . TYR A 1 179 ? 2.713 8.168 13.854 1.00 96.69 179 TYR A N 1
ATOM 1423 C CA . TYR A 1 179 ? 2.065 9.486 13.916 1.00 96.69 179 TYR A CA 1
ATOM 1424 C C . TYR A 1 179 ? 0.777 9.623 13.107 1.00 96.69 179 TYR A C 1
ATOM 1426 O O . TYR A 1 179 ? 0.028 10.576 13.333 1.00 96.69 179 TYR A O 1
ATOM 1434 N N . ILE A 1 180 ? 0.532 8.736 12.142 1.00 97.50 180 ILE A N 1
ATOM 1435 C CA . ILE A 1 180 ? -0.626 8.828 11.246 1.00 97.50 180 ILE A CA 1
ATOM 1436 C C . ILE A 1 180 ? -1.492 7.576 11.358 1.00 97.50 180 ILE A C 1
ATOM 1438 O O . ILE A 1 180 ? -2.697 7.702 11.580 1.00 97.50 180 ILE A O 1
ATOM 1442 N N . GLU A 1 181 ? -0.908 6.380 11.232 1.00 96.75 181 GLU A N 1
ATOM 1443 C CA . GLU A 1 181 ? -1.675 5.124 11.226 1.00 96.75 181 GLU A CA 1
ATOM 1444 C C . GLU A 1 181 ? -2.426 4.905 12.543 1.00 96.75 181 GLU A C 1
ATOM 1446 O O . GLU A 1 181 ? -3.595 4.518 12.525 1.00 96.75 181 GLU A O 1
ATOM 1451 N N . GLU A 1 182 ? -1.812 5.257 13.676 1.00 94.94 182 GLU A N 1
ATOM 1452 C CA . GLU A 1 182 ? -2.421 5.184 15.011 1.00 94.94 182 GLU A CA 1
ATOM 1453 C C . GLU A 1 182 ? -3.709 6.021 15.160 1.00 94.94 182 GLU A C 1
ATOM 1455 O O . GLU A 1 182 ? -4.534 5.747 16.033 1.00 94.94 182 GLU A O 1
ATOM 1460 N N . GLU A 1 183 ? -3.944 7.009 14.293 1.00 95.31 183 GLU A N 1
ATOM 1461 C CA . GLU A 1 183 ? -5.166 7.825 14.299 1.00 95.31 183 GLU A CA 1
ATOM 1462 C C . GLU A 1 183 ? -6.232 7.335 13.305 1.00 95.31 183 GLU A C 1
ATOM 1464 O O . GLU A 1 183 ? -7.356 7.847 13.272 1.00 95.31 183 GLU A O 1
ATOM 1469 N N . CYS A 1 184 ? -5.910 6.346 12.472 1.00 97.69 184 CYS A N 1
ATOM 1470 C CA . CYS A 1 184 ? -6.804 5.802 11.453 1.00 97.69 184 CYS A CA 1
ATOM 1471 C C . CYS A 1 184 ? -7.732 4.726 12.038 1.00 97.69 184 CYS A C 1
ATOM 1473 O O . CYS A 1 184 ? -7.636 3.549 11.694 1.00 97.69 184 CYS A O 1
ATOM 1475 N N . ILE A 1 185 ? -8.637 5.131 12.940 1.00 97.88 185 ILE A N 1
ATOM 1476 C CA . ILE A 1 185 ? -9.661 4.238 13.512 1.00 97.88 185 ILE A CA 1
ATOM 1477 C C . ILE A 1 185 ? -10.730 3.908 12.462 1.00 97.88 185 ILE A C 1
ATOM 1479 O O . ILE A 1 185 ? -10.851 2.759 12.044 1.00 97.88 185 ILE A O 1
ATOM 1483 N N . SER A 1 186 ? -11.466 4.919 11.995 1.00 98.50 186 SER A N 1
ATOM 1484 C CA . SER A 1 186 ? -12.335 4.812 10.815 1.00 98.50 186 SER A CA 1
ATOM 1485 C C . SER A 1 186 ? -11.511 4.854 9.521 1.00 98.50 186 SER A C 1
ATOM 1487 O O . SER A 1 186 ? -10.378 5.350 9.551 1.00 98.50 186 SER A O 1
ATOM 1489 N N . PRO A 1 187 ? -12.065 4.389 8.382 1.00 98.69 187 PRO A N 1
ATOM 1490 C CA . PRO A 1 187 ? -11.366 4.386 7.106 1.00 98.69 187 PRO A CA 1
ATOM 1491 C C . PRO A 1 187 ? -10.757 5.741 6.747 1.00 98.69 187 PRO A C 1
ATOM 1493 O O . PRO A 1 187 ? -11.440 6.772 6.702 1.00 98.69 187 PRO A O 1
ATOM 1496 N N . ALA A 1 188 ? -9.459 5.724 6.467 1.00 98.69 188 ALA A N 1
ATOM 1497 C CA . ALA A 1 188 ? -8.721 6.886 6.009 1.00 98.69 188 ALA A CA 1
ATOM 1498 C C . ALA A 1 188 ? -7.727 6.496 4.918 1.00 98.69 188 ALA A C 1
ATOM 1500 O O . ALA A 1 188 ? -7.048 5.476 5.015 1.00 98.69 188 ALA A O 1
ATOM 1501 N N . PHE A 1 189 ? -7.625 7.336 3.895 1.00 98.88 189 PHE A N 1
ATOM 1502 C CA . PHE A 1 189 ? -6.589 7.255 2.882 1.00 98.88 189 PHE A CA 1
ATOM 1503 C C . PHE A 1 189 ? -5.382 8.085 3.300 1.00 98.88 189 PHE A C 1
ATOM 1505 O O . PHE A 1 189 ? -5.502 9.297 3.490 1.00 98.88 189 PHE A O 1
ATOM 1512 N N . ILE A 1 190 ? -4.217 7.455 3.369 1.00 98.75 190 ILE A N 1
ATOM 1513 C CA . ILE A 1 190 ? -2.929 8.144 3.335 1.00 98.75 190 ILE A CA 1
ATOM 1514 C C . ILE A 1 190 ? -2.509 8.201 1.868 1.00 98.75 190 ILE A C 1
ATOM 1516 O O . ILE A 1 190 ? -2.510 7.183 1.188 1.00 98.75 190 ILE A O 1
ATOM 1520 N N . THR A 1 191 ? -2.206 9.386 1.350 1.00 98.69 191 THR A N 1
ATOM 1521 C CA . THR A 1 191 ? -1.977 9.627 -0.081 1.00 98.69 191 THR A CA 1
ATOM 1522 C C . THR A 1 191 ? -0.671 10.364 -0.341 1.00 98.69 191 THR A C 1
ATOM 1524 O O . THR A 1 191 ? -0.127 11.027 0.546 1.00 98.69 191 THR A O 1
ATOM 1527 N N . GLU A 1 192 ? -0.253 10.355 -1.607 1.00 98.06 192 GLU A N 1
ATOM 1528 C CA . GLU A 1 192 ? 0.894 11.108 -2.128 1.00 98.06 192 GLU A CA 1
ATOM 1529 C C . GLU A 1 192 ? 2.233 10.637 -1.539 1.00 98.06 192 GLU A C 1
ATOM 1531 O O . GLU A 1 192 ? 3.105 11.440 -1.202 1.00 98.06 192 GLU A O 1
ATOM 1536 N N . HIS A 1 193 ? 2.416 9.319 -1.417 1.00 98.44 193 HIS A N 1
ATOM 1537 C CA . HIS A 1 193 ? 3.654 8.724 -0.913 1.00 98.44 193 HIS A CA 1
ATOM 1538 C C . HIS A 1 193 ? 4.878 9.151 -1.734 1.00 98.44 193 HIS A C 1
ATOM 1540 O O . HIS A 1 193 ? 4.807 9.242 -2.967 1.00 98.44 193 HIS A O 1
ATOM 1546 N N . PRO A 1 194 ? 6.045 9.344 -1.101 1.00 97.69 194 PRO A N 1
ATOM 1547 C CA . PRO A 1 194 ? 7.293 9.588 -1.812 1.00 97.69 194 PRO A CA 1
ATOM 1548 C C . PRO A 1 194 ? 7.683 8.457 -2.772 1.00 97.69 194 PRO A C 1
ATOM 1550 O O . PRO A 1 194 ? 7.486 7.271 -2.493 1.00 97.69 194 PRO A O 1
ATOM 1553 N N . HIS A 1 195 ? 8.319 8.816 -3.889 1.00 94.06 195 HIS A N 1
ATOM 1554 C CA . HIS A 1 195 ? 8.764 7.846 -4.902 1.00 94.06 195 HIS A CA 1
ATOM 1555 C C . HIS A 1 195 ? 9.768 6.818 -4.366 1.00 94.06 195 HIS A C 1
ATOM 1557 O O . HIS A 1 195 ? 9.749 5.670 -4.801 1.00 94.06 195 HIS A O 1
ATOM 1563 N N . ILE A 1 196 ? 10.596 7.198 -3.386 1.00 93.38 196 ILE A N 1
ATOM 1564 C CA . ILE A 1 196 ? 11.572 6.302 -2.749 1.00 93.38 196 ILE A CA 1
ATOM 1565 C C . ILE A 1 196 ? 10.911 5.127 -2.008 1.00 93.38 196 ILE A C 1
ATOM 1567 O O . ILE A 1 196 ? 11.547 4.102 -1.791 1.00 93.38 196 ILE A O 1
ATOM 1571 N N . MET A 1 197 ? 9.631 5.263 -1.644 1.00 95.38 197 MET A N 1
ATOM 1572 C CA . MET A 1 197 ? 8.821 4.208 -1.024 1.00 95.38 197 MET A CA 1
ATOM 1573 C C . MET A 1 197 ? 7.981 3.433 -2.048 1.00 95.38 197 MET A C 1
ATOM 1575 O O . MET A 1 197 ? 7.355 2.437 -1.697 1.00 95.38 197 MET A O 1
ATOM 1579 N N . SER A 1 198 ? 7.923 3.903 -3.297 1.00 96.12 198 SER A N 1
ATOM 1580 C CA . SER A 1 198 ? 6.878 3.535 -4.259 1.00 96.12 198 SER A CA 1
ATOM 1581 C C . SER A 1 198 ? 7.479 3.267 -5.648 1.00 96.12 198 SER A C 1
ATOM 1583 O O . SER A 1 198 ? 7.200 3.994 -6.605 1.00 96.12 198 SER A O 1
ATOM 1585 N N . PRO A 1 199 ? 8.327 2.231 -5.788 1.00 94.38 199 PRO A N 1
ATOM 1586 C CA . PRO A 1 199 ? 9.128 1.986 -6.991 1.00 94.38 199 PRO A CA 1
ATOM 1587 C C . PRO A 1 199 ? 8.287 1.684 -8.240 1.00 94.38 199 PRO A C 1
ATOM 1589 O O . PRO A 1 199 ? 8.748 1.929 -9.354 1.00 94.38 199 PRO A O 1
ATOM 1592 N N . LEU A 1 200 ? 7.049 1.219 -8.073 1.00 97.25 200 LEU A N 1
ATOM 1593 C CA . LEU A 1 200 ? 6.135 0.857 -9.165 1.00 97.25 200 LEU A CA 1
ATOM 1594 C C . LEU A 1 200 ? 5.035 1.908 -9.410 1.00 97.25 200 LEU A C 1
ATOM 1596 O O . LEU A 1 200 ? 4.345 1.853 -10.425 1.00 97.25 200 LEU A O 1
ATOM 1600 N N . ALA A 1 201 ? 4.913 2.910 -8.532 1.00 98.31 201 ALA A N 1
ATOM 1601 C CA . ALA A 1 201 ? 3.897 3.955 -8.638 1.00 98.31 201 ALA A CA 1
ATOM 1602 C C . ALA A 1 201 ? 4.355 5.113 -9.535 1.00 98.31 201 ALA A C 1
ATOM 1604 O O . ALA A 1 201 ? 5.492 5.596 -9.442 1.00 98.31 201 ALA A O 1
ATOM 1605 N N . LYS A 1 202 ? 3.464 5.617 -10.387 1.00 98.56 202 LYS A N 1
ATOM 1606 C CA . LYS A 1 202 ? 3.736 6.765 -11.254 1.00 98.56 202 LYS A CA 1
ATOM 1607 C C . LYS A 1 202 ? 4.000 8.021 -10.426 1.00 98.56 202 LYS A C 1
ATOM 1609 O O . LYS A 1 202 ? 3.439 8.209 -9.346 1.00 98.56 202 LYS A O 1
ATOM 1614 N N . TRP A 1 203 ? 4.893 8.879 -10.917 1.00 98.19 203 TRP A N 1
ATOM 1615 C CA . TRP A 1 203 ? 5.175 10.163 -10.275 1.00 98.19 203 TRP A CA 1
ATOM 1616 C C . TRP A 1 203 ? 3.914 11.028 -10.193 1.00 98.19 203 TRP A C 1
ATOM 1618 O O . TRP A 1 203 ? 3.047 10.967 -11.064 1.00 98.19 203 TRP A O 1
ATOM 1628 N N . HIS A 1 204 ? 3.834 11.856 -9.155 1.00 98.56 204 HIS A N 1
ATOM 1629 C CA . HIS A 1 204 ? 2.720 12.774 -8.972 1.00 98.56 204 HIS A CA 1
ATOM 1630 C C . HIS A 1 204 ? 2.720 13.848 -10.064 1.00 98.56 204 HIS A C 1
ATOM 1632 O O . HIS A 1 204 ? 3.751 14.475 -10.320 1.00 98.56 204 HIS A O 1
ATOM 1638 N N . ARG A 1 205 ? 1.562 14.101 -10.689 1.00 98.00 205 ARG A N 1
ATOM 1639 C CA . ARG A 1 205 ? 1.458 15.034 -11.827 1.00 98.00 205 ARG A CA 1
ATOM 1640 C C . ARG A 1 205 ? 1.800 16.493 -11.498 1.00 98.00 205 ARG A C 1
ATOM 1642 O O . ARG A 1 205 ? 2.193 17.232 -12.394 1.00 98.00 205 ARG A O 1
ATOM 1649 N N . THR A 1 206 ? 1.661 16.915 -10.236 1.00 97.12 206 THR A N 1
ATOM 1650 C CA . THR A 1 206 ? 1.911 18.308 -9.803 1.00 97.12 206 THR A CA 1
ATOM 1651 C C . THR A 1 206 ? 2.975 18.473 -8.718 1.00 97.12 206 THR A C 1
ATOM 1653 O O . THR A 1 206 ? 3.412 19.597 -8.487 1.00 97.12 206 THR A O 1
ATOM 1656 N N . THR A 1 207 ? 3.410 17.394 -8.056 1.00 97.25 207 THR A N 1
ATOM 1657 C CA . THR A 1 207 ? 4.281 17.486 -6.867 1.00 97.25 207 THR A CA 1
ATOM 1658 C C . THR A 1 207 ? 5.526 16.617 -7.056 1.00 97.25 207 THR A C 1
ATOM 1660 O O . THR A 1 207 ? 5.495 15.423 -6.748 1.00 97.25 207 THR A O 1
ATOM 1663 N N . PRO A 1 208 ? 6.630 17.183 -7.577 1.00 97.06 208 PRO A N 1
ATOM 1664 C CA . PRO A 1 208 ? 7.862 16.440 -7.817 1.00 97.06 208 PRO A CA 1
ATOM 1665 C C . PRO A 1 208 ? 8.358 15.682 -6.579 1.00 97.06 208 PRO A C 1
ATOM 1667 O O . PRO A 1 208 ? 8.327 16.192 -5.461 1.00 97.06 208 PRO A O 1
ATOM 1670 N N . GLY A 1 209 ? 8.836 14.455 -6.790 1.00 96.00 209 GLY A N 1
ATOM 1671 C CA . GLY A 1 209 ? 9.332 13.576 -5.727 1.00 96.00 209 GLY A CA 1
ATOM 1672 C C . GLY A 1 209 ? 8.254 12.748 -5.014 1.00 96.00 209 GLY A C 1
ATOM 1673 O O . GLY A 1 209 ? 8.607 11.800 -4.310 1.00 96.00 209 GLY A O 1
ATOM 1674 N N . LEU A 1 210 ? 6.967 13.030 -5.231 1.00 98.31 210 LEU A N 1
ATOM 1675 C CA . LEU A 1 210 ? 5.853 12.201 -4.757 1.00 98.31 210 LEU A CA 1
ATOM 1676 C C . LEU A 1 210 ? 5.305 11.302 -5.872 1.00 98.31 210 LEU A C 1
ATOM 1678 O O . LEU A 1 210 ? 5.698 11.410 -7.038 1.00 98.31 210 LEU A O 1
ATOM 1682 N N . THR A 1 211 ? 4.398 10.403 -5.505 1.00 98.69 211 THR A N 1
ATOM 1683 C CA . THR A 1 211 ? 3.710 9.477 -6.413 1.00 98.69 211 THR A CA 1
ATOM 1684 C C . THR A 1 211 ? 2.201 9.575 -6.273 1.00 98.69 211 THR A C 1
ATOM 1686 O O . THR A 1 211 ? 1.687 10.049 -5.265 1.00 98.69 211 THR A O 1
ATOM 1689 N N . GLU A 1 212 ? 1.482 9.130 -7.296 1.00 98.75 212 GLU A N 1
ATOM 1690 C CA . GLU A 1 212 ? 0.024 8.981 -7.260 1.00 98.75 212 GLU A CA 1
ATOM 1691 C C . GLU A 1 212 ? -0.348 7.666 -6.573 1.00 98.75 212 GLU A C 1
ATOM 1693 O O . GLU A 1 212 ? -0.867 6.752 -7.205 1.00 98.75 212 GLU A O 1
ATOM 1698 N N . ARG A 1 213 ? 0.002 7.554 -5.289 1.00 98.69 213 ARG A N 1
ATOM 1699 C CA . ARG A 1 213 ? -0.248 6.387 -4.439 1.00 98.69 213 ARG A CA 1
ATOM 1700 C C . ARG A 1 213 ? -1.199 6.738 -3.308 1.00 98.69 213 ARG A C 1
ATOM 1702 O O . ARG A 1 213 ? -1.209 7.874 -2.826 1.00 98.69 213 ARG A O 1
ATOM 1709 N N . LEU A 1 214 ? -1.973 5.742 -2.905 1.00 98.31 214 LEU A N 1
ATOM 1710 C CA . LEU A 1 214 ? -2.795 5.746 -1.714 1.00 98.31 214 LEU A CA 1
ATOM 1711 C C . LEU A 1 214 ? -2.662 4.422 -0.963 1.00 98.31 214 LEU A C 1
ATOM 1713 O O . LEU A 1 214 ? -2.490 3.361 -1.560 1.00 98.31 214 LEU A O 1
ATOM 1717 N N . GLU A 1 215 ? -2.832 4.501 0.343 1.00 98.69 215 GLU A N 1
ATOM 1718 C CA . GLU A 1 215 ? -3.082 3.361 1.212 1.00 98.69 215 GLU A CA 1
ATOM 1719 C C . GLU A 1 215 ? -4.329 3.651 2.039 1.00 98.69 215 GLU A C 1
ATOM 1721 O O . GLU A 1 215 ? -4.507 4.774 2.510 1.00 98.69 215 GLU A O 1
ATOM 1726 N N . MET A 1 216 ? -5.207 2.664 2.202 1.00 98.62 216 MET A N 1
ATOM 1727 C CA . MET A 1 216 ? -6.365 2.767 3.084 1.00 98.62 216 MET A CA 1
ATOM 1728 C C . MET A 1 216 ? -6.072 2.054 4.397 1.00 98.62 216 MET A C 1
ATOM 1730 O O . MET A 1 216 ? -5.755 0.863 4.403 1.00 98.62 216 MET A O 1
ATOM 1734 N N . PHE A 1 217 ? -6.276 2.772 5.494 1.00 98.75 217 PHE A N 1
ATOM 1735 C CA . PHE A 1 217 ? -6.138 2.267 6.850 1.00 98.75 217 PHE A CA 1
ATOM 1736 C C . PHE A 1 217 ? -7.491 2.196 7.549 1.00 98.75 217 PHE A C 1
ATOM 1738 O O . PHE A 1 217 ? -8.319 3.095 7.398 1.00 98.75 217 PHE A O 1
ATOM 1745 N N . VAL A 1 218 ? -7.695 1.140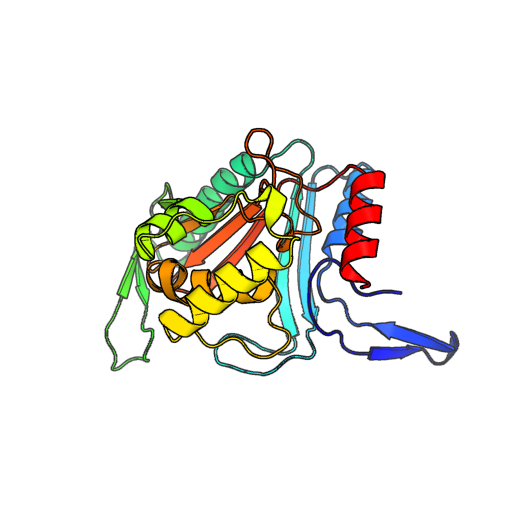 8.333 1.00 98.50 218 VAL A N 1
ATOM 1746 C CA . VAL A 1 218 ? -8.857 0.936 9.207 1.00 98.50 218 VAL A CA 1
ATOM 1747 C C . VAL A 1 218 ? -8.371 0.283 10.495 1.00 98.50 218 VAL A C 1
ATOM 1749 O O . VAL A 1 218 ? -7.559 -0.638 10.446 1.00 98.50 218 VAL A O 1
ATOM 1752 N N . CYS A 1 219 ? -8.851 0.739 11.652 1.00 97.75 219 CYS A N 1
ATOM 1753 C CA . CYS A 1 219 ? -8.413 0.247 12.961 1.00 97.75 219 CYS A CA 1
ATOM 1754 C C . CYS A 1 219 ? -6.883 0.218 13.114 1.00 97.75 219 CYS A C 1
ATOM 1756 O O . CYS A 1 219 ? -6.333 -0.719 13.695 1.00 97.75 219 CYS A O 1
ATOM 1758 N N . LYS A 1 220 ? -6.206 1.250 12.593 1.00 97.44 220 LYS A N 1
ATOM 1759 C CA . LYS A 1 220 ? -4.743 1.404 12.592 1.00 97.44 220 LYS A CA 1
ATOM 1760 C C . LYS A 1 220 ? -3.985 0.388 11.731 1.00 97.44 220 LYS A C 1
ATOM 1762 O O . LYS A 1 220 ? -2.784 0.222 11.908 1.00 97.44 220 LYS A O 1
ATOM 1767 N N . LYS A 1 221 ? -4.670 -0.336 10.840 1.00 97.44 221 LYS A N 1
ATOM 1768 C CA . LYS A 1 221 ? -4.083 -1.368 9.973 1.00 97.44 221 L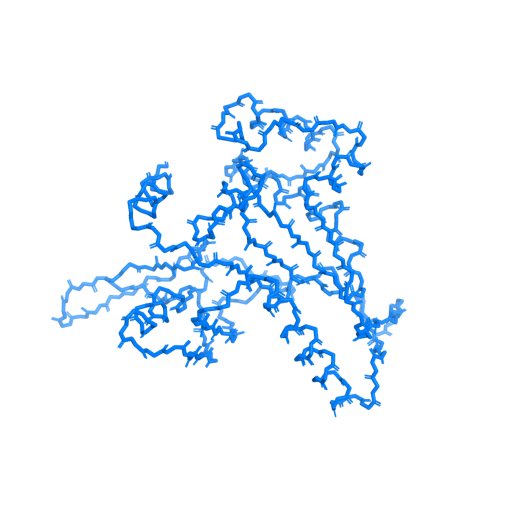YS A CA 1
ATOM 1769 C C . LYS A 1 221 ? -4.297 -1.039 8.507 1.00 97.44 221 LYS A C 1
ATOM 1771 O O . LYS A 1 221 ? -5.381 -0.601 8.129 1.00 97.44 221 LYS A O 1
ATOM 1776 N N . GLU A 1 222 ? -3.270 -1.268 7.699 1.00 98.00 222 GLU A N 1
ATOM 1777 C CA . GLU A 1 222 ? -3.356 -1.178 6.243 1.00 98.00 222 GLU A CA 1
ATOM 1778 C C . GLU A 1 222 ? -4.280 -2.282 5.712 1.00 98.00 222 GLU A C 1
ATOM 1780 O O . GLU A 1 222 ? -4.145 -3.449 6.079 1.00 98.00 222 GLU A O 1
ATOM 1785 N N . ILE A 1 223 ? -5.225 -1.914 4.846 1.00 97.62 223 ILE A N 1
ATOM 1786 C CA . ILE A 1 223 ? -6.165 -2.849 4.208 1.00 97.62 223 ILE A CA 1
ATOM 1787 C C . ILE A 1 223 ? -6.052 -2.801 2.679 1.00 97.62 223 ILE A C 1
ATOM 1789 O O . ILE A 1 223 ? -6.351 -3.787 2.006 1.00 97.62 223 ILE A O 1
ATOM 1793 N N . ILE A 1 224 ? -5.657 -1.657 2.111 1.00 98.38 224 ILE A N 1
ATOM 1794 C CA . ILE A 1 224 ? -5.544 -1.449 0.661 1.00 98.38 224 ILE A CA 1
ATOM 1795 C C . ILE A 1 224 ? -4.292 -0.631 0.376 1.00 98.38 224 ILE A C 1
ATOM 1797 O O . ILE A 1 224 ? -4.075 0.384 1.027 1.00 98.38 224 ILE A O 1
ATOM 1801 N N . ASN A 1 225 ? -3.563 -1.009 -0.668 1.00 98.50 225 ASN A N 1
ATOM 1802 C CA . ASN A 1 225 ? -2.529 -0.207 -1.310 1.00 98.50 225 ASN A CA 1
ATOM 1803 C C . ASN A 1 225 ? -2.868 -0.103 -2.802 1.00 98.50 225 ASN A C 1
ATOM 1805 O O . ASN A 1 225 ? -3.212 -1.107 -3.427 1.00 98.50 225 ASN A O 1
ATOM 1809 N N . ALA A 1 226 ? -2.811 1.101 -3.366 1.00 98.62 226 ALA A N 1
ATOM 1810 C CA . ALA A 1 226 ? -3.135 1.340 -4.768 1.00 98.62 226 ALA A CA 1
ATOM 1811 C C . ALA A 1 226 ? -2.394 2.560 -5.320 1.00 98.62 226 ALA A C 1
ATOM 1813 O O . ALA A 1 226 ? -2.032 3.482 -4.588 1.00 98.62 226 ALA A O 1
ATOM 1814 N N . TYR A 1 227 ? -2.177 2.595 -6.632 1.00 98.75 227 TYR A N 1
ATOM 1815 C CA . TYR A 1 227 ? -1.521 3.722 -7.285 1.00 98.75 227 TYR A CA 1
ATOM 1816 C C . TYR A 1 227 ? -1.849 3.808 -8.772 1.00 98.75 227 TYR A C 1
ATOM 1818 O O . TYR A 1 227 ? -2.218 2.825 -9.408 1.00 98.75 227 TYR A O 1
ATOM 1826 N N . THR A 1 228 ? -1.655 4.993 -9.351 1.00 98.88 228 THR A N 1
ATOM 1827 C CA . THR A 1 228 ? -1.519 5.115 -10.803 1.00 98.88 228 THR A CA 1
ATOM 1828 C C . THR A 1 228 ? -0.245 4.379 -11.221 1.00 98.88 228 THR A C 1
ATOM 1830 O O . THR A 1 228 ? 0.846 4.674 -10.728 1.00 98.88 228 THR A O 1
ATOM 1833 N N . GLU A 1 229 ? -0.365 3.428 -12.141 1.00 98.62 229 GLU A N 1
ATOM 1834 C CA . GLU A 1 229 ? 0.739 2.550 -12.534 1.00 98.62 229 GLU A CA 1
ATOM 1835 C C . GLU A 1 229 ? 1.852 3.282 -13.292 1.00 98.62 229 GLU A C 1
ATOM 1837 O O . GLU A 1 229 ? 1.600 4.029 -14.247 1.00 98.62 229 GLU A O 1
ATOM 1842 N N . LEU A 1 230 ? 3.111 3.039 -12.906 1.00 98.25 230 LEU A N 1
ATOM 1843 C CA . LEU A 1 230 ? 4.251 3.486 -13.699 1.00 98.25 230 LEU A CA 1
ATOM 1844 C C . LEU A 1 230 ? 4.288 2.706 -15.018 1.00 98.25 230 LEU A C 1
ATOM 1846 O O . LEU A 1 230 ? 4.513 1.499 -15.046 1.00 98.25 230 LEU A O 1
ATOM 1850 N N . ASN A 1 231 ? 4.104 3.427 -16.120 1.00 97.75 231 ASN A N 1
ATOM 1851 C CA . ASN A 1 231 ? 4.055 2.859 -17.463 1.00 97.75 231 ASN A CA 1
ATOM 1852 C C . ASN A 1 231 ? 5.160 3.376 -18.400 1.00 97.75 231 ASN A C 1
ATOM 1854 O O . ASN A 1 231 ? 5.150 3.054 -19.585 1.00 97.75 231 ASN A O 1
ATOM 1858 N N . ASP A 1 232 ? 6.113 4.157 -17.884 1.00 98.06 232 ASP A N 1
ATOM 1859 C CA . ASP A 1 232 ? 7.334 4.514 -18.609 1.00 98.06 232 ASP A CA 1
ATOM 1860 C C . ASP A 1 232 ? 8.408 3.431 -18.369 1.00 98.06 232 ASP A C 1
ATOM 1862 O O . ASP A 1 232 ? 8.895 3.291 -17.239 1.00 98.06 232 ASP A O 1
ATOM 1866 N N . PRO A 1 233 ? 8.795 2.650 -19.396 1.00 97.06 233 PRO A N 1
ATOM 1867 C CA . PRO A 1 233 ? 9.724 1.537 -19.228 1.00 97.06 233 PRO A CA 1
ATOM 1868 C C . PRO A 1 233 ? 11.163 1.980 -18.929 1.00 97.06 233 PRO A C 1
ATOM 1870 O O . PRO A 1 233 ? 11.919 1.208 -18.333 1.00 97.06 233 PRO A O 1
ATOM 1873 N N . VAL A 1 234 ? 11.563 3.192 -19.331 1.00 97.44 234 VAL A N 1
ATOM 1874 C CA . VAL A 1 234 ? 12.904 3.726 -19.056 1.00 97.44 234 VAL A CA 1
ATOM 1875 C C . VAL A 1 234 ? 13.003 4.059 -17.574 1.00 97.44 234 VAL A C 1
ATOM 1877 O O . VAL A 1 234 ? 13.882 3.541 -16.885 1.00 97.44 234 VAL A O 1
ATOM 1880 N N . VAL A 1 235 ? 12.025 4.806 -17.060 1.00 95.06 235 VAL A N 1
ATOM 1881 C CA . VAL A 1 235 ? 11.954 5.152 -15.634 1.00 95.06 235 VAL A CA 1
ATOM 1882 C C . VAL A 1 235 ? 11.794 3.895 -14.775 1.00 95.06 235 VAL A C 1
ATOM 1884 O O . VAL A 1 235 ? 12.445 3.761 -13.739 1.00 95.06 235 VAL A O 1
ATOM 1887 N N . GLN A 1 236 ? 10.977 2.926 -15.203 1.00 95.88 236 GLN A N 1
ATOM 1888 C CA . GLN A 1 236 ? 10.800 1.678 -14.456 1.00 95.88 236 GLN A CA 1
ATOM 1889 C C . GLN A 1 236 ? 12.110 0.882 -14.344 1.00 95.88 236 GLN A C 1
ATOM 1891 O O . GLN A 1 236 ? 12.413 0.338 -13.278 1.00 95.88 236 GLN A O 1
ATOM 1896 N N . ARG A 1 237 ? 12.914 0.844 -15.416 1.00 94.56 237 ARG A N 1
ATOM 1897 C CA . ARG A 1 237 ? 14.238 0.205 -15.414 1.00 94.56 237 ARG A CA 1
ATOM 1898 C C . ARG A 1 237 ? 15.206 0.904 -14.463 1.00 94.56 237 ARG A C 1
ATOM 1900 O O . ARG A 1 237 ? 15.915 0.226 -13.724 1.00 94.56 237 ARG A O 1
ATOM 1907 N N . GLU A 1 238 ? 15.231 2.234 -14.464 1.00 92.88 238 GLU A N 1
ATOM 1908 C CA . GLU A 1 238 ? 16.071 3.016 -13.549 1.00 92.88 238 GLU A CA 1
ATOM 1909 C C . GLU A 1 238 ? 15.727 2.731 -12.085 1.00 92.88 238 GLU A C 1
ATOM 1911 O O . GLU A 1 238 ? 16.624 2.534 -11.264 1.00 92.88 238 GLU A O 1
ATOM 1916 N N . ARG A 1 239 ? 14.434 2.622 -11.761 1.00 90.50 239 ARG A N 1
ATOM 1917 C CA . ARG A 1 239 ? 13.977 2.286 -10.407 1.00 90.50 239 ARG A CA 1
ATOM 1918 C C . ARG A 1 239 ? 14.358 0.870 -9.989 1.00 90.50 239 ARG A C 1
ATOM 1920 O O . ARG A 1 239 ? 14.822 0.685 -8.868 1.00 90.50 239 ARG A O 1
ATOM 1927 N N . PHE A 1 240 ? 14.264 -0.114 -10.885 1.00 91.44 240 PHE A N 1
ATOM 1928 C CA . PHE A 1 240 ? 14.772 -1.458 -10.588 1.00 91.44 240 PHE A CA 1
ATOM 1929 C C . PHE A 1 240 ? 16.283 -1.464 -10.340 1.00 91.44 240 PHE A C 1
ATOM 1931 O O . PHE A 1 240 ? 16.747 -2.122 -9.411 1.00 91.44 240 PHE A O 1
ATOM 1938 N N . ALA A 1 241 ? 17.055 -0.688 -11.107 1.00 89.38 241 ALA A N 1
ATOM 1939 C CA . ALA A 1 241 ? 18.492 -0.554 -10.880 1.00 89.38 241 ALA A CA 1
ATOM 1940 C C . ALA A 1 241 ? 18.826 0.112 -9.532 1.00 89.38 241 ALA A C 1
ATOM 1942 O O . ALA A 1 241 ? 19.890 -0.150 -8.978 1.00 89.38 241 ALA A O 1
ATOM 1943 N N . GLN A 1 242 ? 17.943 0.963 -9.000 1.00 86.31 242 GLN A N 1
ATOM 1944 C CA . GLN A 1 242 ? 18.077 1.530 -7.655 1.00 86.31 242 GLN A CA 1
ATOM 1945 C C . GLN A 1 242 ? 17.710 0.520 -6.563 1.00 86.31 242 GLN A C 1
ATOM 1947 O O . GLN A 1 242 ? 18.419 0.449 -5.571 1.00 86.31 242 GLN A O 1
ATOM 1952 N N . GLN A 1 243 ? 16.656 -0.283 -6.748 1.00 83.81 243 GLN A N 1
ATOM 1953 C CA . GLN A 1 243 ? 16.266 -1.322 -5.782 1.00 83.81 243 GLN A CA 1
ATOM 1954 C C . GLN A 1 243 ? 17.278 -2.471 -5.674 1.00 83.81 243 GLN A C 1
ATOM 1956 O O . GLN A 1 243 ? 17.318 -3.152 -4.655 1.00 83.81 243 GLN A O 1
ATOM 1961 N N . ALA A 1 244 ? 18.063 -2.711 -6.727 1.00 81.81 244 ALA A N 1
ATOM 1962 C CA . ALA A 1 244 ? 19.106 -3.733 -6.742 1.00 81.81 244 ALA A CA 1
ATOM 1963 C C . ALA A 1 244 ? 20.416 -3.300 -6.047 1.00 81.81 244 ALA A C 1
ATOM 1965 O O . ALA A 1 244 ? 21.321 -4.126 -5.926 1.00 81.81 244 ALA A O 1
ATOM 1966 N N . LYS A 1 245 ? 20.537 -2.025 -5.650 1.00 75.44 245 LYS A N 1
ATOM 1967 C CA . LYS A 1 245 ? 21.681 -1.478 -4.903 1.00 75.44 245 LYS A CA 1
ATOM 1968 C C . LYS A 1 245 ? 21.425 -1.534 -3.404 1.00 75.44 245 LYS A C 1
ATOM 1970 O O . LYS A 1 245 ? 22.404 -1.816 -2.682 1.00 75.44 245 LYS A O 1
#

Secondary structure (DSSP, 8-state):
----SSS-PPPEEEETTTTEEEE--S-SHHHHHHHHHTT-SEEEEEEEEE------SS--SEEEEEEEEETT--HHHHHHHHHHHHHHHHHHHHSSSEEEE-TT-TTSPPEEEE-PSSPEEEEHHHHHHHHHT-PPPPGGGTTSHHHHHHHHHHHHHTT---PSS--HHHHHHHHHHHHTGGG-SS-EEEE--BGGG-TTBPBPSSSTTBBSEEEEEETTEEEEEEE-B---HHHHHHHHHHHT-

Organism: Mytilus galloprovincialis (NCBI:txid29158)

Sequence (245 aa):
MIPGGATAKPFITHHNDLNMDLYMRVAPELYLKMLVVGGMDRVYEIGRQFRNEGIDLTHNPEFTTCEFYMAYADYQDLMVITESLVSGMVKTLTGGYKVPYHPEGPDGPVWEVDFTPPFRRIKMIPELESKLGVKFPNPTEFGKEESRKFIDDLCKKHGVECTSPRTTARLLDKLVGEYIEEECISPAFITEHPHIMSPLAKWHRTTPGLTERLEMFVCKKEIINAYTELNDPVVQRERFAQQAK

pLDDT: mean 96.55, std 3.93, range [61.03, 98.88]